Protein AF-A0AAD7TQA4-F1 (afdb_monomer_lite)

Radius of gyration: 20.7 Å; chains: 1; bounding box: 61×73×47 Å

Structure (mmCIF, N/CA/C/O backbone):
data_AF-A0AAD7TQA4-F1
#
_entry.id   AF-A0AAD7TQA4-F1
#
loop_
_atom_site.group_PDB
_atom_site.id
_atom_site.type_symbol
_atom_site.label_atom_id
_atom_site.label_alt_id
_atom_site.label_comp_id
_atom_site.label_asym_id
_atom_site.label_entity_id
_atom_site.label_seq_id
_atom_site.pdbx_PDB_ins_code
_atom_site.Cartn_x
_atom_site.Cartn_y
_atom_site.Cartn_z
_atom_site.occupancy
_atom_site.B_iso_or_equiv
_atom_site.auth_seq_id
_atom_site.auth_comp_id
_atom_site.auth_asym_id
_atom_site.auth_atom_id
_atom_site.pdbx_PDB_model_num
ATOM 1 N N . MET A 1 1 ? -32.704 50.142 -6.475 1.00 45.41 1 MET A N 1
ATOM 2 C CA . MET A 1 1 ? -32.660 48.763 -7.008 1.00 45.41 1 MET A CA 1
ATOM 3 C C . MET A 1 1 ? -31.787 47.940 -6.076 1.00 45.41 1 MET A C 1
ATOM 5 O O . MET A 1 1 ? -30.653 48.358 -5.870 1.00 45.41 1 MET A O 1
ATOM 9 N N . PRO A 1 2 ? -32.292 46.874 -5.435 1.00 37.00 2 PRO A N 1
ATOM 10 C CA . PRO A 1 2 ? -31.446 46.018 -4.611 1.00 37.00 2 PRO A CA 1
ATOM 11 C C . PRO A 1 2 ? -30.587 45.103 -5.508 1.00 37.00 2 PRO A C 1
ATOM 13 O O . PRO A 1 2 ? -31.056 44.712 -6.579 1.00 37.00 2 PRO A O 1
ATOM 16 N N . PRO A 1 3 ? -29.345 44.774 -5.112 1.00 41.72 3 PRO A N 1
ATOM 17 C CA . PRO A 1 3 ? -28.498 43.861 -5.867 1.00 41.72 3 PRO A CA 1
ATOM 18 C C . PRO A 1 3 ? -29.012 42.421 -5.753 1.00 41.72 3 PRO A C 1
ATOM 20 O O . PRO A 1 3 ? -29.330 41.934 -4.668 1.00 41.72 3 PRO A O 1
ATOM 23 N N . THR A 1 4 ? -29.081 41.744 -6.896 1.00 41.31 4 THR A N 1
ATOM 24 C CA . THR A 1 4 ? -29.410 40.323 -7.023 1.00 41.31 4 THR A CA 1
ATOM 25 C C . THR A 1 4 ? -28.325 39.482 -6.338 1.00 41.31 4 THR A C 1
ATOM 27 O O . THR A 1 4 ? -27.144 39.675 -6.640 1.00 41.31 4 THR A O 1
ATOM 30 N N . PRO A 1 5 ? -28.661 38.543 -5.436 1.00 41.59 5 PRO A N 1
ATOM 31 C CA . PRO A 1 5 ? -27.661 37.670 -4.839 1.00 41.59 5 PRO A CA 1
ATOM 32 C C . PRO A 1 5 ? -27.133 36.699 -5.901 1.00 41.59 5 PRO A C 1
ATOM 34 O O . PRO A 1 5 ? -27.867 35.857 -6.417 1.00 41.59 5 PRO A O 1
ATOM 37 N N . HIS A 1 6 ? -25.846 36.819 -6.229 1.00 40.72 6 HIS A N 1
ATOM 38 C CA . HIS A 1 6 ? -25.139 35.803 -6.996 1.00 40.72 6 HIS A CA 1
ATOM 39 C C . HIS A 1 6 ? -25.091 34.506 -6.179 1.00 40.72 6 HIS A C 1
ATOM 41 O O . HIS A 1 6 ? -24.634 34.478 -5.038 1.00 40.72 6 HIS A O 1
ATOM 47 N N . LEU A 1 7 ? -25.610 33.439 -6.783 1.00 38.09 7 LEU A N 1
ATOM 48 C CA . LEU A 1 7 ? -25.647 32.076 -6.268 1.00 38.09 7 LEU A CA 1
ATOM 49 C C . LEU A 1 7 ? -24.235 31.544 -5.978 1.00 38.09 7 LEU A C 1
ATOM 51 O O . LEU A 1 7 ? -23.593 30.938 -6.832 1.00 38.09 7 LEU A O 1
ATOM 55 N N . THR A 1 8 ? -23.781 31.684 -4.735 1.00 41.75 8 THR A N 1
ATOM 56 C CA . THR A 1 8 ? -22.598 31.000 -4.184 1.00 41.75 8 THR A CA 1
ATOM 57 C C . THR A 1 8 ? -22.941 29.556 -3.781 1.00 41.75 8 THR A C 1
ATOM 59 O O . THR A 1 8 ? -22.691 29.137 -2.654 1.00 41.75 8 THR A O 1
ATOM 62 N N . ILE A 1 9 ? -23.591 28.791 -4.666 1.00 42.75 9 ILE A N 1
ATOM 63 C CA . ILE A 1 9 ? -24.054 27.415 -4.373 1.00 42.75 9 ILE A CA 1
ATOM 64 C C . ILE A 1 9 ? -23.253 26.354 -5.154 1.00 42.75 9 ILE A C 1
ATOM 66 O O . ILE A 1 9 ? -23.202 25.193 -4.757 1.00 42.75 9 ILE A O 1
ATOM 70 N N . THR A 1 10 ? -22.516 26.733 -6.199 1.00 46.84 10 THR A N 1
ATOM 71 C CA . THR A 1 10 ? -21.843 25.772 -7.092 1.00 46.84 10 THR A CA 1
ATOM 72 C C . THR A 1 10 ? -20.474 25.275 -6.618 1.00 46.84 10 THR A C 1
ATOM 74 O O . THR A 1 10 ? -20.064 24.196 -7.038 1.00 46.84 10 THR A O 1
ATOM 77 N N . SER A 1 11 ? -19.766 25.966 -5.713 1.00 53.38 11 SER A N 1
ATOM 78 C CA . SER A 1 11 ? -18.406 25.529 -5.330 1.00 53.38 11 SER A CA 1
ATOM 79 C C . SER A 1 11 ? -18.409 24.332 -4.369 1.00 53.38 11 SER A C 1
ATOM 81 O O . SER A 1 11 ? -17.675 23.377 -4.595 1.00 53.38 11 SER A O 1
ATOM 83 N N . LYS A 1 12 ? -19.272 24.325 -3.341 1.00 46.12 12 LYS A N 1
ATOM 84 C CA . LYS A 1 12 ? -19.312 23.240 -2.339 1.00 46.12 12 LYS A CA 1
ATOM 85 C C . LYS A 1 12 ? -19.893 21.941 -2.887 1.00 46.12 12 LYS A C 1
ATOM 87 O O . LYS A 1 12 ? -19.463 20.869 -2.479 1.00 46.12 12 LYS A O 1
ATOM 92 N N . MET A 1 13 ? -20.861 22.024 -3.800 1.00 36.78 13 MET A N 1
ATOM 93 C CA . MET A 1 13 ? -21.461 20.836 -4.410 1.00 36.78 13 MET A CA 1
ATOM 94 C C . MET A 1 13 ? -20.521 20.204 -5.445 1.00 36.78 13 MET A C 1
ATOM 96 O O . MET A 1 13 ? -20.426 18.985 -5.499 1.00 36.78 13 MET A O 1
ATOM 100 N N . SER A 1 14 ? -19.757 21.023 -6.179 1.00 47.41 14 SER A N 1
ATOM 101 C CA . SER A 1 14 ? -18.702 20.549 -7.084 1.00 47.41 14 SER A CA 1
ATOM 102 C C . SER A 1 14 ? -17.516 19.945 -6.318 1.00 47.41 14 SER A C 1
ATOM 104 O O . SER A 1 14 ? -17.034 18.880 -6.686 1.00 47.41 14 SER A O 1
ATOM 106 N N . GLN A 1 15 ? -17.114 20.535 -5.182 1.00 43.00 15 GLN A N 1
ATOM 107 C CA . GLN A 1 15 ? -16.120 19.936 -4.276 1.00 43.00 15 GLN A CA 1
ATOM 108 C C . GLN A 1 15 ? -16.599 18.611 -3.681 1.00 43.00 15 GLN A C 1
ATOM 110 O O . GLN A 1 15 ? -15.845 17.649 -3.686 1.00 43.00 15 GLN A O 1
ATOM 115 N N . ARG A 1 16 ? -17.864 18.524 -3.249 1.00 40.47 16 ARG A N 1
ATOM 116 C CA . ARG A 1 16 ? -18.456 17.267 -2.769 1.00 40.47 16 ARG A CA 1
ATOM 117 C C . ARG A 1 16 ? -18.598 16.221 -3.872 1.00 40.47 16 ARG A C 1
ATOM 119 O O . ARG A 1 16 ? -18.390 15.052 -3.604 1.00 40.47 16 ARG A O 1
ATOM 126 N N . MET A 1 17 ? -18.924 16.609 -5.105 1.00 36.97 17 MET A N 1
ATOM 127 C CA . MET A 1 17 ? -18.938 15.683 -6.244 1.00 36.97 17 MET A CA 1
ATOM 128 C C . MET A 1 17 ? -17.532 15.215 -6.632 1.00 36.97 17 MET A C 1
ATOM 130 O O . MET A 1 17 ? -17.377 14.054 -6.989 1.00 36.97 17 MET A O 1
ATOM 134 N N . LEU A 1 18 ? -16.510 16.069 -6.520 1.00 40.50 18 LEU A N 1
ATOM 135 C CA . LEU A 1 18 ? -15.104 15.677 -6.669 1.00 40.50 18 LEU A CA 1
ATOM 136 C C . LEU A 1 18 ? -14.638 14.771 -5.518 1.00 40.50 18 LEU A C 1
ATOM 138 O O . LEU A 1 18 ? -13.905 13.820 -5.754 1.00 40.50 18 LEU A O 1
ATOM 142 N N . GLU A 1 19 ? -15.112 15.002 -4.292 1.00 42.72 19 GLU A N 1
ATOM 143 C CA . GLU A 1 19 ? -14.909 14.088 -3.161 1.00 42.72 19 GLU A CA 1
ATOM 144 C C . GLU A 1 19 ? -15.643 12.753 -3.360 1.00 42.72 19 GLU A C 1
ATOM 146 O O . GLU A 1 19 ? -15.097 11.724 -2.995 1.00 42.72 19 GLU A O 1
ATOM 151 N N . ILE A 1 20 ? -16.828 12.736 -3.982 1.00 42.25 20 ILE A N 1
ATOM 152 C CA . ILE A 1 20 ? -17.600 11.515 -4.287 1.00 42.25 20 ILE A CA 1
ATOM 153 C C . ILE A 1 20 ? -17.000 10.744 -5.476 1.00 42.25 20 ILE A C 1
ATOM 155 O O . ILE A 1 20 ? -16.996 9.516 -5.466 1.00 42.25 20 ILE A O 1
ATOM 159 N N . LEU A 1 21 ? -16.411 11.432 -6.460 1.00 38.66 21 LEU A N 1
ATOM 160 C CA . LEU A 1 21 ? -15.610 10.811 -7.527 1.00 38.66 21 LEU A CA 1
ATOM 161 C C . LEU A 1 21 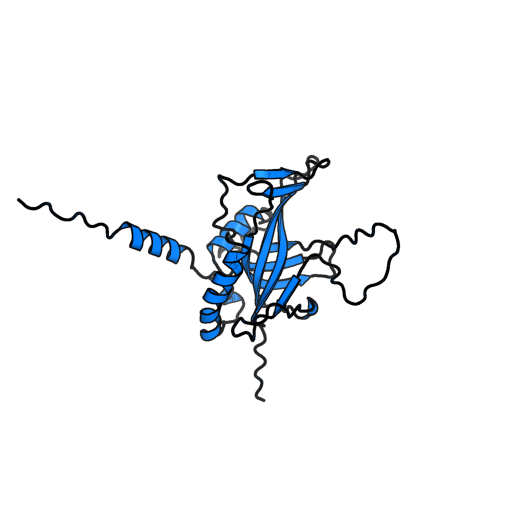? -14.317 10.160 -6.997 1.00 38.66 21 LEU A C 1
ATOM 163 O O . LEU A 1 21 ? -13.748 9.302 -7.670 1.00 38.66 21 LEU A O 1
ATOM 167 N N . HIS A 1 22 ? -13.880 10.501 -5.778 1.00 46.81 22 HIS A N 1
ATOM 168 C CA . HIS A 1 22 ? -12.797 9.800 -5.080 1.00 46.81 22 HIS A CA 1
ATOM 169 C C . HIS A 1 22 ? -13.239 8.515 -4.351 1.00 46.81 22 HIS A C 1
ATOM 171 O O . HIS A 1 22 ? -12.386 7.834 -3.791 1.00 46.81 22 HIS A O 1
ATOM 177 N N . VAL A 1 23 ? -14.526 8.147 -4.378 1.00 59.38 23 VAL A N 1
ATOM 178 C CA . VAL A 1 23 ? -15.078 6.981 -3.655 1.00 59.38 23 VAL A CA 1
ATOM 179 C C . VAL A 1 23 ? -15.749 6.001 -4.623 1.00 59.38 23 VAL A C 1
ATOM 181 O O . VAL A 1 23 ? -16.820 5.461 -4.359 1.00 59.38 23 VAL A O 1
ATOM 184 N N . LEU A 1 24 ? -15.146 5.771 -5.790 1.00 69.00 24 LEU A N 1
ATOM 185 C CA . LEU A 1 24 ? -15.523 4.613 -6.596 1.00 69.00 24 LEU A CA 1
ATOM 186 C C . LEU A 1 24 ? -14.798 3.394 -6.032 1.00 69.00 24 LEU A C 1
ATOM 188 O O . LEU A 1 24 ? -13.567 3.324 -6.059 1.00 69.00 24 LEU A O 1
ATOM 192 N N . LEU A 1 25 ? -15.574 2.460 -5.478 1.00 74.44 25 LEU A N 1
ATOM 193 C CA . LEU A 1 25 ? 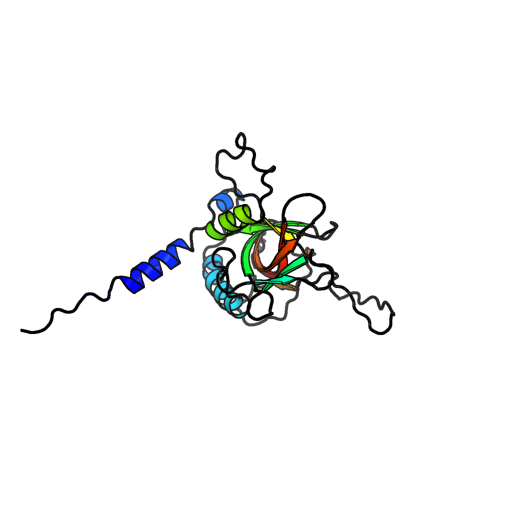-15.053 1.155 -5.093 1.00 74.44 25 LEU A CA 1
ATOM 194 C C . LEU A 1 25 ? -14.505 0.462 -6.339 1.00 74.44 25 LEU A C 1
ATOM 196 O O . LEU A 1 25 ? -15.142 0.469 -7.395 1.00 74.44 25 LEU A O 1
ATOM 200 N N . ASN A 1 26 ? -13.334 -0.144 -6.199 1.00 72.38 26 ASN A N 1
ATOM 201 C CA . ASN A 1 26 ? -12.715 -0.936 -7.240 1.00 72.38 26 ASN A CA 1
ATOM 202 C C . ASN A 1 26 ? -13.637 -2.115 -7.578 1.00 72.38 26 ASN A C 1
ATOM 204 O O . ASN A 1 26 ? -13.864 -3.015 -6.764 1.00 72.38 26 ASN A O 1
ATOM 208 N N . SER A 1 27 ? -14.177 -2.096 -8.795 1.00 67.44 27 SER A N 1
ATOM 209 C CA . SER A 1 27 ? -15.158 -3.080 -9.257 1.00 67.44 27 SER A CA 1
ATOM 210 C C . SER A 1 27 ? -14.611 -4.512 -9.278 1.00 67.44 27 SER A C 1
ATOM 212 O O . SER A 1 27 ? -15.384 -5.461 -9.143 1.00 67.44 27 SER A O 1
ATOM 214 N N . GLN A 1 28 ? -13.291 -4.694 -9.355 1.00 69.06 28 GLN A N 1
ATOM 215 C CA . GLN A 1 28 ? -12.650 -6.012 -9.372 1.00 69.06 28 GLN A CA 1
ATOM 216 C C . GLN A 1 28 ? -12.672 -6.706 -8.014 1.00 69.06 28 GLN A C 1
ATOM 218 O O . GLN A 1 28 ? -12.579 -7.927 -7.954 1.00 69.06 28 GLN A O 1
ATOM 223 N N . LEU A 1 29 ? -12.911 -5.973 -6.926 1.00 70.19 29 LEU A N 1
ATOM 224 C CA . LEU A 1 29 ? -13.128 -6.580 -5.612 1.00 70.19 29 LEU A CA 1
ATOM 225 C C . LEU A 1 29 ? -14.450 -7.349 -5.526 1.00 70.19 29 LEU A C 1
ATOM 227 O O . LEU A 1 29 ? -14.638 -8.161 -4.632 1.00 70.19 29 LEU A O 1
ATOM 231 N N . THR A 1 30 ? -15.359 -7.182 -6.489 1.00 62.00 30 THR A N 1
ATOM 232 C CA . THR A 1 30 ? -16.503 -8.099 -6.620 1.00 62.00 30 THR A CA 1
ATOM 233 C C . THR A 1 30 ? -16.076 -9.488 -7.112 1.00 62.00 30 THR A C 1
ATOM 235 O O . THR A 1 30 ? -16.756 -10.472 -6.823 1.00 62.00 30 THR A O 1
ATOM 238 N N . ARG A 1 31 ? -14.926 -9.596 -7.801 1.00 58.19 31 ARG A N 1
ATOM 239 C CA . ARG A 1 31 ? -14.357 -10.861 -8.299 1.00 58.19 31 ARG A CA 1
ATOM 240 C C . ARG A 1 31 ? -13.621 -11.642 -7.212 1.00 58.19 31 ARG A C 1
ATOM 242 O O . ARG A 1 31 ? -13.499 -12.856 -7.333 1.00 58.19 31 ARG A O 1
ATOM 249 N N . THR A 1 32 ? -13.182 -10.985 -6.135 1.00 57.78 32 THR A N 1
ATOM 250 C CA . THR A 1 32 ? -12.565 -11.665 -4.981 1.00 57.78 32 THR A CA 1
ATOM 251 C C . THR A 1 32 ? -13.589 -12.419 -4.124 1.00 57.78 32 THR A C 1
ATOM 253 O O . THR A 1 32 ? -13.199 -13.173 -3.237 1.00 57.78 32 THR A O 1
ATOM 256 N N . GLY A 1 33 ? -14.890 -1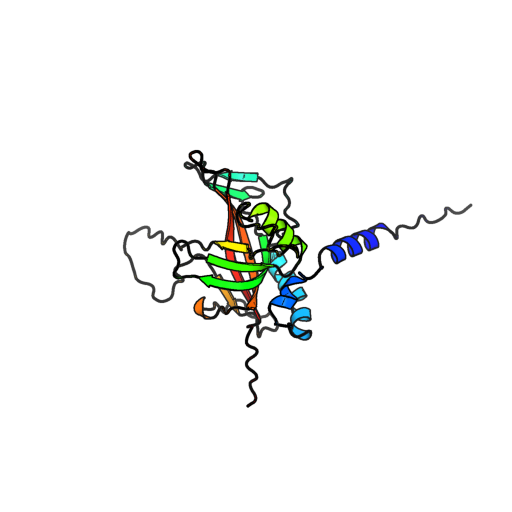2.289 -4.427 1.00 47.69 33 GLY A N 1
ATOM 257 C CA . GLY A 1 33 ? -15.954 -13.146 -3.896 1.00 47.69 33 GLY A CA 1
ATOM 258 C C . GLY A 1 33 ? -16.398 -12.829 -2.468 1.00 47.69 33 GLY A C 1
ATOM 259 O O . GLY A 1 33 ? -17.240 -13.543 -1.927 1.00 47.69 33 GLY A O 1
ATOM 260 N N . GLU A 1 34 ? -15.881 -11.759 -1.864 1.00 53.28 34 GLU A N 1
ATOM 261 C CA . GLU A 1 34 ? -16.170 -11.398 -0.478 1.00 53.28 34 GLU A CA 1
ATOM 262 C C . GLU A 1 34 ? -16.880 -10.042 -0.402 1.00 53.28 34 GLU A C 1
ATOM 264 O O . GLU A 1 34 ? -16.297 -8.983 -0.628 1.00 53.28 34 GLU A O 1
ATOM 269 N N . PHE A 1 35 ? -18.176 -10.068 -0.077 1.00 57.34 35 PHE A N 1
ATOM 270 C CA . PHE A 1 35 ? -18.921 -8.860 0.268 1.00 57.34 35 PHE A CA 1
ATOM 271 C C . PHE A 1 35 ? -18.663 -8.514 1.735 1.00 57.34 35 PHE A C 1
ATOM 273 O O . PHE A 1 35 ? -19.029 -9.273 2.634 1.00 57.34 35 PHE A O 1
ATOM 280 N N . TYR A 1 36 ? -18.062 -7.351 1.986 1.00 61.22 36 TYR A N 1
ATOM 281 C CA . TYR A 1 36 ? -17.886 -6.856 3.348 1.00 61.22 36 TYR A CA 1
ATOM 282 C C . TYR A 1 36 ? -19.244 -6.482 3.969 1.00 61.22 36 TYR A C 1
ATOM 284 O O . TYR A 1 36 ? -20.043 -5.800 3.317 1.00 61.22 36 TYR A O 1
ATOM 292 N N . PRO A 1 37 ? -19.516 -6.878 5.227 1.00 61.47 37 PRO A N 1
ATOM 293 C CA . PRO A 1 37 ? -20.722 -6.466 5.937 1.00 61.47 37 PRO A CA 1
ATOM 294 C C . PRO A 1 37 ? -20.882 -4.934 5.963 1.00 61.47 37 PRO A C 1
ATOM 296 O O . PRO A 1 37 ? -19.920 -4.192 6.187 1.00 61.47 37 PRO A O 1
ATOM 299 N N . ALA A 1 38 ? -22.101 -4.444 5.713 1.00 60.97 38 ALA A N 1
ATOM 300 C CA . ALA A 1 38 ? -22.383 -3.014 5.544 1.00 60.97 38 ALA A CA 1
ATOM 301 C C . ALA A 1 38 ? -22.088 -2.177 6.805 1.00 60.97 38 ALA A C 1
ATOM 303 O O . ALA A 1 38 ? -21.621 -1.042 6.717 1.00 60.97 38 ALA A O 1
ATOM 304 N N . ASP A 1 39 ? -22.313 -2.752 7.983 1.00 57.03 39 ASP A N 1
ATOM 305 C CA . ASP A 1 39 ? -21.958 -2.191 9.288 1.00 57.03 39 ASP A CA 1
ATOM 306 C C . ASP A 1 39 ? -20.445 -1.943 9.420 1.00 57.03 39 ASP A C 1
ATOM 308 O O . ASP A 1 39 ? -20.012 -0.949 10.009 1.00 57.03 39 ASP A O 1
ATOM 312 N N . LYS A 1 40 ? -19.618 -2.777 8.790 1.00 56.62 40 LYS A N 1
ATOM 313 C CA . LYS A 1 40 ? -18.158 -2.635 8.828 1.00 56.62 40 LYS A CA 1
ATOM 314 C C . LYS A 1 40 ? -17.633 -1.668 7.778 1.00 56.62 40 LYS A C 1
ATOM 316 O O . LYS A 1 40 ? -16.762 -0.859 8.099 1.00 56.62 40 LYS A O 1
ATOM 321 N N . LEU A 1 41 ? -18.239 -1.642 6.589 1.00 65.56 41 LEU A N 1
ATOM 322 C CA . LEU A 1 41 ? -18.031 -0.548 5.633 1.00 65.56 41 LEU A CA 1
ATOM 323 C C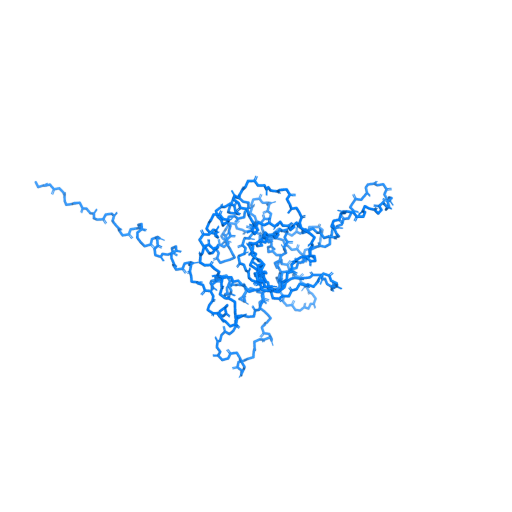 . LEU A 1 41 ? -18.377 0.808 6.268 1.00 65.56 41 LEU A C 1
ATOM 325 O O . LEU A 1 41 ? -17.652 1.775 6.070 1.00 65.56 41 LEU A O 1
ATOM 329 N N . SER A 1 42 ? -19.408 0.869 7.117 1.00 63.78 42 SER A N 1
ATOM 330 C CA . SER A 1 42 ? -19.760 2.104 7.832 1.00 63.78 42 SER A CA 1
ATOM 331 C C . SER A 1 42 ? -18.740 2.526 8.904 1.00 63.78 42 SER A C 1
ATOM 333 O O . SER A 1 42 ? -18.612 3.709 9.210 1.00 63.78 42 SER A O 1
ATOM 335 N N . SER A 1 43 ? -17.959 1.580 9.441 1.00 64.38 43 SER A N 1
ATOM 336 C CA . SER A 1 43 ? -16.876 1.850 10.404 1.00 64.38 43 SER A CA 1
ATOM 337 C C . SER A 1 43 ? -15.558 2.245 9.722 1.00 64.38 43 SER A C 1
ATOM 339 O O . SER A 1 43 ? -14.659 2.799 10.362 1.00 64.38 43 SER A O 1
ATOM 341 N N . MET A 1 44 ? -15.445 1.995 8.414 1.00 70.81 44 MET A N 1
ATOM 342 C CA . MET A 1 44 ? -14.269 2.316 7.609 1.00 70.81 44 MET A CA 1
ATOM 343 C C . MET A 1 44 ? -13.986 3.815 7.581 1.00 70.81 44 MET A C 1
ATOM 345 O O . MET A 1 44 ? -12.829 4.204 7.699 1.00 70.81 44 MET A O 1
ATOM 349 N N . ASP A 1 45 ? -15.013 4.661 7.497 1.00 70.38 45 ASP A N 1
ATOM 350 C CA . ASP A 1 45 ? -14.845 6.119 7.484 1.00 70.38 45 ASP A CA 1
ATOM 351 C C . ASP A 1 45 ? -14.192 6.640 8.769 1.00 70.38 45 ASP A C 1
ATOM 353 O O . ASP A 1 45 ? -13.370 7.559 8.729 1.00 70.38 45 ASP A O 1
ATOM 357 N N . ILE A 1 46 ? -14.500 6.014 9.909 1.00 70.69 46 ILE A N 1
ATOM 358 C CA . ILE A 1 46 ? -13.915 6.355 11.210 1.00 70.69 46 ILE A CA 1
ATOM 359 C C . ILE A 1 46 ? -12.443 5.932 11.250 1.00 70.69 46 ILE A C 1
ATOM 361 O O . ILE A 1 46 ? -11.580 6.729 11.625 1.00 70.69 46 ILE A O 1
ATOM 365 N N . LEU A 1 47 ? -12.130 4.707 10.811 1.00 70.75 47 LEU A N 1
ATOM 366 C CA . LEU A 1 47 ? -10.744 4.228 10.709 1.00 70.75 47 LEU A CA 1
ATOM 367 C C . LEU A 1 47 ? -9.925 5.076 9.740 1.00 70.75 47 LEU A C 1
ATOM 369 O O . LEU A 1 47 ? -8.781 5.426 10.014 1.00 70.75 47 LEU A O 1
ATOM 373 N N . HIS A 1 48 ? -10.533 5.439 8.620 1.00 74.00 48 HIS A N 1
ATOM 374 C CA . HIS A 1 48 ? -9.963 6.306 7.614 1.00 74.00 48 HIS A CA 1
ATOM 375 C C . HIS A 1 48 ? -9.673 7.690 8.196 1.00 74.00 48 HIS A C 1
ATOM 377 O O . HIS A 1 48 ? -8.563 8.189 8.023 1.00 74.00 48 HIS A O 1
ATOM 383 N N . ALA A 1 49 ? -10.617 8.293 8.922 1.00 74.69 49 ALA A N 1
ATOM 384 C CA . ALA A 1 49 ? -10.413 9.569 9.603 1.00 74.69 49 ALA A CA 1
ATOM 385 C C . ALA A 1 49 ? -9.271 9.498 10.629 1.00 74.69 49 ALA A C 1
ATOM 387 O O . ALA A 1 49 ? -8.447 10.410 10.674 1.00 74.69 49 ALA A O 1
ATOM 388 N N . ALA A 1 50 ? -9.170 8.402 11.386 1.00 72.06 50 ALA A N 1
ATOM 389 C CA . ALA A 1 50 ? -8.078 8.185 12.330 1.00 72.06 50 ALA A CA 1
ATOM 390 C C . ALA A 1 50 ? -6.721 8.034 11.620 1.00 72.06 50 ALA A C 1
ATOM 392 O O . ALA A 1 50 ? -5.773 8.732 11.962 1.00 72.06 50 ALA A O 1
ATOM 393 N N . ALA A 1 51 ? -6.639 7.193 10.585 1.00 76.44 51 ALA A N 1
ATOM 394 C CA . ALA A 1 51 ? -5.416 6.980 9.810 1.00 76.44 51 ALA A CA 1
ATOM 395 C C . ALA A 1 51 ? -4.962 8.245 9.060 1.00 76.44 51 ALA A C 1
ATOM 397 O O . ALA A 1 51 ? -3.774 8.432 8.829 1.00 76.44 51 ALA A O 1
ATOM 398 N N . ARG A 1 52 ? -5.893 9.145 8.714 1.00 82.25 52 ARG A N 1
ATOM 399 C CA . ARG A 1 52 ? -5.611 10.441 8.070 1.00 82.25 52 ARG A CA 1
ATOM 400 C C . ARG A 1 52 ? -4.740 11.364 8.918 1.00 82.25 52 ARG A C 1
ATOM 402 O O . ARG A 1 52 ? -4.106 12.254 8.363 1.00 82.25 52 ARG A O 1
ATOM 409 N N . VAL A 1 53 ? -4.741 11.174 10.237 1.00 79.25 53 VAL A N 1
ATOM 410 C CA . VAL A 1 53 ? -3.904 11.951 11.160 1.00 79.25 53 VAL A CA 1
ATOM 411 C C . VAL A 1 53 ? -2.426 11.634 10.933 1.00 79.25 53 VAL A C 1
ATOM 413 O O . VAL A 1 53 ? -1.609 12.550 10.907 1.00 79.25 53 VAL A O 1
ATOM 416 N N . ASP A 1 54 ? -2.105 10.360 10.710 1.00 79.75 54 ASP A N 1
ATOM 417 C CA . ASP A 1 54 ? -0.727 9.884 10.564 1.00 79.75 54 ASP A CA 1
ATOM 418 C C . ASP A 1 54 ? -0.293 9.808 9.088 1.00 79.75 54 ASP A C 1
ATOM 420 O O . ASP A 1 54 ? 0.860 10.073 8.753 1.00 79.75 54 ASP A O 1
ATOM 424 N N . ALA A 1 55 ? -1.233 9.500 8.190 1.00 87.31 55 ALA A N 1
ATOM 425 C CA . ALA A 1 55 ? -1.035 9.360 6.752 1.00 87.31 55 ALA A CA 1
ATOM 426 C C . ALA A 1 55 ? -2.154 10.092 5.979 1.00 87.31 55 ALA A C 1
ATOM 428 O O . ALA A 1 55 ? -3.163 9.487 5.595 1.00 87.31 55 ALA A O 1
ATOM 429 N N . PRO A 1 56 ? -2.023 11.417 5.766 1.00 86.06 56 PRO A N 1
ATOM 430 C CA . PRO A 1 56 ? -3.099 12.237 5.210 1.00 86.06 56 PRO A CA 1
ATOM 431 C C . PRO A 1 56 ? -3.332 12.020 3.709 1.00 86.06 56 PRO A C 1
ATOM 433 O O . PRO A 1 56 ? -4.421 12.323 3.218 1.00 86.06 56 PRO A O 1
ATOM 436 N N . TYR A 1 57 ? -2.347 11.489 2.982 1.00 90.31 57 TYR A N 1
ATOM 437 C CA . TYR A 1 57 ? -2.399 11.351 1.527 1.00 90.31 57 TYR A CA 1
ATOM 438 C C . TYR A 1 57 ? -2.803 9.937 1.110 1.00 90.31 57 TYR A C 1
ATOM 440 O O . TYR A 1 57 ? -2.261 8.965 1.629 1.00 90.31 57 TYR A O 1
ATOM 448 N N . ALA A 1 58 ? -3.734 9.818 0.160 1.00 89.69 58 ALA A N 1
ATOM 449 C CA . ALA A 1 58 ? -3.917 8.589 -0.612 1.00 89.69 58 ALA A CA 1
ATOM 450 C C . ALA A 1 58 ? -2.882 8.524 -1.746 1.00 89.69 58 ALA A C 1
ATOM 452 O O . ALA A 1 58 ? -2.243 9.534 -2.065 1.00 89.69 58 ALA A O 1
ATOM 453 N N . LEU A 1 59 ? -2.728 7.358 -2.376 1.00 87.94 59 LEU A N 1
ATOM 454 C CA . LEU A 1 59 ? -1.795 7.194 -3.492 1.00 87.94 59 LEU A CA 1
ATOM 455 C C . LEU A 1 59 ? -2.212 8.062 -4.689 1.00 87.94 59 LEU A C 1
ATOM 457 O O . LEU A 1 59 ? -1.368 8.701 -5.314 1.00 87.94 59 LEU A O 1
ATOM 461 N N . SER A 1 60 ? -3.516 8.166 -4.952 1.00 86.19 60 SER A N 1
ATOM 462 C CA . SER A 1 60 ? -4.064 9.006 -6.021 1.00 86.19 60 SER A CA 1
ATOM 463 C C . SER A 1 60 ? -4.031 10.513 -5.728 1.00 86.19 60 SER A C 1
ATOM 465 O O . SER A 1 60 ? -4.317 11.315 -6.614 1.00 86.19 60 SER A O 1
ATOM 467 N N . THR A 1 61 ? -3.717 10.930 -4.495 1.00 88.69 61 THR A N 1
ATOM 468 C CA . THR A 1 61 ? -3.769 12.341 -4.063 1.00 88.69 61 THR A CA 1
ATOM 469 C C . THR A 1 61 ? -2.431 12.839 -3.520 1.00 88.69 61 THR A C 1
ATOM 471 O O . THR A 1 61 ? -2.401 13.683 -2.620 1.00 88.69 61 THR A O 1
ATOM 474 N N . LEU A 1 62 ? -1.317 12.291 -4.006 1.00 86.12 62 LEU A N 1
ATOM 475 C CA . LEU A 1 62 ? 0.010 12.725 -3.579 1.00 86.12 62 LEU A CA 1
ATOM 476 C C . LEU A 1 62 ? 0.264 14.196 -3.958 1.00 86.12 62 LEU A C 1
ATOM 478 O O . LEU A 1 62 ? -0.036 14.602 -5.084 1.00 86.12 62 LEU A O 1
ATOM 482 N N . PRO A 1 63 ? 0.871 15.003 -3.068 1.00 85.44 63 PRO A N 1
ATOM 483 C CA . PRO A 1 63 ? 1.159 16.412 -3.324 1.00 85.44 63 PRO A CA 1
ATOM 484 C C . PRO A 1 63 ? 2.428 16.563 -4.182 1.00 85.44 63 PRO A C 1
ATOM 486 O O . PRO A 1 63 ? 3.445 17.097 -3.743 1.00 85.44 63 PRO A O 1
ATOM 489 N N . LEU A 1 64 ? 2.388 16.076 -5.426 1.00 83.06 64 LEU A N 1
ATOM 490 C CA . LEU A 1 64 ? 3.568 15.964 -6.297 1.00 83.06 64 LEU A CA 1
ATOM 491 C C . LEU A 1 64 ? 4.261 17.304 -6.601 1.00 83.06 64 LEU A C 1
ATOM 493 O O . LEU A 1 64 ? 5.438 17.312 -6.942 1.00 83.06 64 LEU A O 1
ATOM 497 N N . GLN A 1 65 ? 3.558 18.433 -6.471 1.00 86.44 65 GLN A N 1
ATOM 498 C CA . GLN A 1 65 ? 4.130 19.769 -6.689 1.00 86.44 65 GLN A CA 1
ATOM 499 C C . GLN A 1 65 ? 5.089 20.203 -5.568 1.00 86.44 65 GLN A C 1
ATOM 501 O O . GLN A 1 65 ? 6.010 20.981 -5.810 1.00 86.44 65 GLN A O 1
ATOM 506 N N . GLU A 1 66 ? 4.873 19.708 -4.349 1.00 88.56 66 GLU A N 1
ATOM 507 C CA . GLU A 1 66 ? 5.665 20.047 -3.160 1.00 88.56 66 GLU A CA 1
ATOM 508 C C . GLU A 1 66 ? 6.646 18.927 -2.783 1.00 88.56 66 GLU A C 1
ATOM 510 O O . GLU A 1 66 ? 7.647 19.167 -2.101 1.00 88.56 66 GLU A O 1
ATOM 515 N N . ALA A 1 67 ? 6.371 17.707 -3.249 1.00 90.25 67 ALA A N 1
ATOM 516 C CA . ALA A 1 67 ? 7.180 16.528 -2.998 1.00 90.25 67 ALA A CA 1
ATOM 517 C C . ALA A 1 67 ? 8.521 16.563 -3.749 1.00 90.25 67 ALA A C 1
ATOM 519 O O . ALA A 1 67 ? 8.637 17.071 -4.866 1.00 90.25 67 ALA A O 1
ATOM 520 N N . ARG A 1 68 ? 9.556 15.986 -3.135 1.00 92.81 68 ARG A N 1
ATOM 521 C CA . ARG A 1 68 ? 10.900 15.848 -3.707 1.00 92.81 68 ARG A CA 1
ATOM 522 C C . ARG A 1 68 ? 11.459 14.463 -3.413 1.00 92.81 68 ARG A C 1
ATOM 524 O O . ARG A 1 68 ? 11.098 13.840 -2.420 1.00 92.81 68 ARG A O 1
ATOM 531 N N . TRP A 1 69 ? 12.350 13.992 -4.276 1.00 91.62 69 TRP A N 1
ATOM 532 C CA . TRP A 1 69 ? 13.091 12.754 -4.050 1.00 91.62 69 TRP A CA 1
ATOM 533 C C . TRP A 1 69 ? 14.300 13.026 -3.158 1.00 91.62 69 TRP A C 1
ATOM 535 O O . TRP A 1 69 ? 15.252 13.679 -3.588 1.00 91.62 69 TRP A O 1
ATOM 545 N N . ASP A 1 70 ? 14.266 12.505 -1.933 1.00 90.50 70 ASP A N 1
ATOM 546 C CA . ASP A 1 70 ? 15.391 12.570 -1.003 1.00 90.50 70 ASP A CA 1
ATOM 547 C C . ASP A 1 70 ? 16.252 11.316 -1.159 1.00 90.50 70 ASP A C 1
ATOM 549 O O . ASP A 1 70 ? 15.885 10.219 -0.725 1.00 90.50 70 ASP A O 1
ATOM 553 N N . PHE A 1 71 ? 17.408 11.480 -1.798 1.00 85.69 71 PHE A N 1
ATOM 554 C CA . PHE A 1 71 ? 18.371 10.404 -2.009 1.00 85.69 71 PHE A CA 1
ATOM 555 C C . PHE A 1 71 ? 19.140 10.090 -0.725 1.00 85.69 71 PHE A C 1
ATOM 557 O O . PHE A 1 71 ? 19.662 10.986 -0.054 1.00 85.69 71 PHE A O 1
ATOM 564 N N . LYS A 1 72 ? 19.281 8.798 -0.412 1.00 72.25 72 LYS A N 1
ATOM 565 C CA . LYS A 1 72 ? 20.151 8.351 0.680 1.00 72.25 72 LYS A CA 1
ATOM 566 C C . LYS A 1 72 ? 21.611 8.458 0.238 1.00 72.25 72 LYS A C 1
ATOM 568 O O . LYS A 1 72 ? 22.117 7.613 -0.497 1.00 72.25 72 LYS A O 1
ATOM 573 N N . TYR A 1 73 ? 22.315 9.492 0.693 1.00 60.53 73 TYR A N 1
ATOM 574 C CA . TYR A 1 73 ? 23.763 9.570 0.494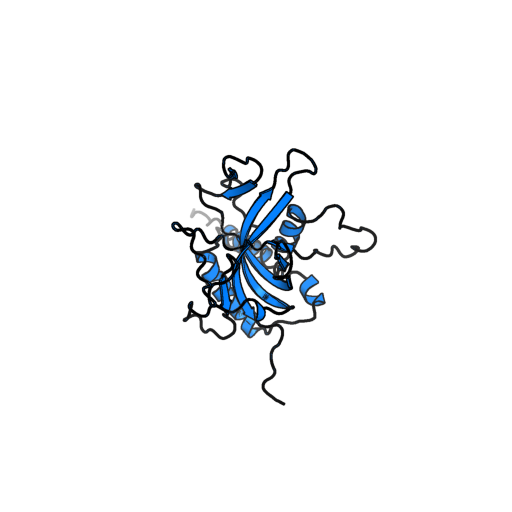 1.00 60.53 73 TYR A CA 1
ATOM 575 C C . TYR A 1 73 ? 24.473 8.398 1.196 1.00 60.53 73 TYR A C 1
ATOM 577 O O . TYR A 1 73 ? 24.098 8.051 2.317 1.00 60.53 73 TYR A O 1
ATOM 585 N N . PRO A 1 74 ? 25.514 7.799 0.581 1.00 60.12 74 PRO A N 1
ATOM 586 C CA . PRO A 1 74 ? 26.171 8.199 -0.671 1.00 60.12 74 PRO A CA 1
ATOM 587 C C . PRO A 1 74 ? 25.636 7.497 -1.934 1.00 60.12 74 PRO A C 1
ATOM 589 O O . PRO A 1 74 ? 26.041 7.836 -3.046 1.00 60.12 74 PRO A O 1
ATOM 592 N N . SER A 1 75 ? 24.755 6.507 -1.797 1.00 63.69 75 SER A N 1
ATOM 593 C CA . SER A 1 75 ? 24.205 5.763 -2.926 1.00 63.69 75 SER A CA 1
ATOM 594 C C . SER A 1 75 ? 23.037 6.537 -3.533 1.00 63.69 75 SER A C 1
ATOM 596 O O . SER A 1 75 ? 21.894 6.338 -3.134 1.00 63.69 75 SER A O 1
ATOM 598 N N . LEU A 1 76 ? 23.297 7.370 -4.548 1.00 72.62 76 LEU A N 1
ATOM 599 C CA . LEU A 1 76 ? 22.276 8.042 -5.387 1.00 72.62 76 LEU A CA 1
ATOM 600 C C . LEU A 1 76 ? 21.377 7.061 -6.185 1.00 72.62 76 LEU A C 1
ATOM 602 O O . LEU A 1 76 ? 20.868 7.395 -7.248 1.00 72.62 76 LEU A O 1
ATOM 606 N N . ARG A 1 77 ? 21.235 5.827 -5.702 1.00 82.50 77 ARG A N 1
ATOM 607 C CA . ARG A 1 77 ? 20.428 4.750 -6.264 1.00 82.50 77 ARG A CA 1
ATOM 608 C C . ARG A 1 77 ? 19.061 4.671 -5.611 1.00 82.50 77 ARG A C 1
ATOM 610 O O . ARG A 1 77 ? 18.106 4.348 -6.291 1.00 82.50 77 ARG A O 1
ATOM 617 N N . ASP A 1 78 ? 18.968 5.002 -4.327 1.00 85.75 78 ASP A N 1
ATOM 618 C CA . ASP A 1 78 ? 17.719 4.893 -3.584 1.00 85.75 78 ASP A CA 1
ATOM 619 C C . ASP A 1 78 ? 17.279 6.272 -3.102 1.00 85.75 78 ASP A C 1
ATOM 621 O O . ASP A 1 78 ? 18.039 6.987 -2.437 1.00 85.75 78 ASP A O 1
ATOM 625 N N . ALA A 1 79 ? 16.036 6.628 -3.409 1.00 90.38 79 ALA A N 1
ATOM 626 C CA . ALA A 1 79 ? 15.399 7.833 -2.902 1.00 90.38 79 ALA A CA 1
ATOM 627 C C . ALA A 1 79 ? 14.032 7.525 -2.306 1.00 90.38 79 ALA A C 1
ATOM 629 O O . ALA A 1 79 ? 13.341 6.610 -2.742 1.00 90.38 79 ALA A O 1
ATOM 630 N N . ILE A 1 80 ? 13.631 8.311 -1.314 1.00 91.75 80 ILE A N 1
ATOM 631 C CA . ILE A 1 80 ? 12.282 8.270 -0.750 1.00 91.75 80 ILE A CA 1
ATOM 632 C C . ILE A 1 80 ? 11.571 9.557 -1.149 1.00 91.75 80 ILE A C 1
ATOM 634 O O . ILE A 1 80 ? 12.172 10.633 -1.130 1.00 91.75 80 ILE A O 1
ATOM 638 N N . LEU A 1 81 ? 10.301 9.446 -1.536 1.00 93.44 81 LEU A N 1
ATOM 639 C CA . LEU A 1 81 ? 9.482 10.620 -1.790 1.00 93.44 81 LEU A CA 1
ATOM 640 C C . LEU A 1 81 ? 9.201 11.325 -0.458 1.00 93.44 81 LEU A C 1
ATOM 642 O O . LEU A 1 81 ? 8.591 10.755 0.452 1.00 93.44 81 LEU A O 1
ATOM 646 N N . SER A 1 82 ? 9.639 12.572 -0.360 1.00 93.38 82 SER A N 1
ATOM 647 C CA . SER A 1 82 ? 9.627 13.360 0.864 1.00 93.38 82 SER A CA 1
ATOM 648 C C . SER A 1 82 ? 9.003 14.734 0.655 1.00 93.38 82 SER A C 1
ATOM 650 O O . SER A 1 82 ? 9.009 15.292 -0.440 1.00 93.38 82 SER A O 1
ATOM 652 N N . MET A 1 83 ? 8.513 15.319 1.743 1.00 92.31 83 MET A N 1
ATOM 653 C CA . MET A 1 83 ? 8.060 16.703 1.814 1.00 92.31 83 MET A CA 1
ATOM 654 C C . MET A 1 83 ? 8.644 17.329 3.080 1.00 92.31 83 MET A C 1
ATOM 656 O O . MET A 1 83 ? 8.545 16.758 4.166 1.00 92.31 83 MET A O 1
ATOM 660 N N . ASN A 1 84 ? 9.291 18.489 2.949 1.00 89.62 84 ASN A N 1
ATOM 661 C CA . ASN A 1 84 ? 9.994 19.156 4.055 1.00 89.62 84 ASN A CA 1
ATOM 662 C C . ASN A 1 84 ? 11.040 18.255 4.755 1.00 89.62 84 ASN A C 1
ATOM 664 O O . ASN A 1 84 ? 11.166 18.275 5.979 1.00 89.62 84 ASN A O 1
ATOM 668 N N . GLY A 1 85 ? 11.768 17.442 3.976 1.00 86.88 85 GLY A N 1
ATOM 669 C CA . GLY A 1 85 ? 12.825 16.547 4.469 1.00 86.88 85 GLY A CA 1
ATOM 670 C C . GLY A 1 85 ? 12.327 15.328 5.254 1.00 86.88 85 GLY A C 1
ATOM 671 O O . GLY A 1 85 ? 13.109 14.691 5.959 1.00 86.88 85 GLY A O 1
ATOM 672 N N . LYS A 1 86 ? 11.026 15.020 5.189 1.00 90.12 86 LYS A N 1
ATOM 673 C CA . LYS A 1 86 ? 10.424 13.840 5.820 1.00 90.12 86 LYS A CA 1
ATOM 674 C C . LYS A 1 86 ? 9.726 12.976 4.769 1.00 90.12 86 LYS A C 1
ATOM 676 O O . LYS A 1 86 ? 9.049 13.553 3.916 1.00 90.12 86 LYS A O 1
ATOM 681 N N . PRO A 1 87 ? 9.818 11.634 4.855 1.00 91.69 87 PRO A N 1
ATOM 682 C CA . PRO A 1 87 ? 9.044 10.737 4.002 1.00 91.69 87 PRO A CA 1
ATOM 683 C C . PRO A 1 87 ? 7.557 11.086 4.022 1.00 91.69 87 PRO A C 1
ATOM 685 O O . PRO A 1 87 ? 7.014 11.370 5.091 1.00 91.69 87 PRO A O 1
ATOM 688 N N . ILE A 1 88 ? 6.906 11.061 2.859 1.00 93.50 88 ILE A N 1
ATOM 689 C CA . ILE A 1 88 ? 5.461 11.280 2.761 1.00 93.50 88 ILE A CA 1
ATOM 690 C C . ILE A 1 88 ? 4.746 9.978 3.149 1.00 93.50 88 ILE A C 1
ATOM 692 O O . ILE A 1 88 ? 4.904 8.983 2.437 1.00 93.50 88 ILE A O 1
ATOM 696 N N . PRO A 1 89 ? 3.952 9.961 4.234 1.00 92.81 89 PRO A N 1
ATOM 697 C CA . PRO A 1 89 ? 3.136 8.808 4.579 1.00 92.81 89 PRO A CA 1
ATOM 698 C C . PRO A 1 89 ? 1.927 8.723 3.643 1.00 92.81 89 PRO A C 1
ATOM 700 O O . PRO A 1 89 ? 1.113 9.646 3.550 1.00 92.81 89 PRO A O 1
ATOM 703 N N . ILE A 1 90 ? 1.837 7.598 2.939 1.00 93.62 90 ILE A N 1
ATOM 704 C CA . ILE A 1 90 ? 0.797 7.271 1.968 1.00 93.62 90 ILE A CA 1
ATOM 705 C C . ILE A 1 90 ? -0.109 6.229 2.594 1.00 93.62 90 ILE A C 1
ATOM 707 O O . ILE A 1 90 ? 0.341 5.160 2.997 1.00 93.62 90 ILE A O 1
ATOM 711 N N . ARG A 1 91 ? -1.395 6.522 2.655 1.00 92.44 91 ARG A N 1
ATOM 712 C CA . ARG A 1 91 ? -2.410 5.608 3.148 1.00 92.44 91 ARG A CA 1
ATOM 713 C C . ARG A 1 91 ? -3.064 4.890 1.979 1.00 92.44 91 ARG A C 1
ATOM 715 O O . ARG A 1 91 ? -3.622 5.536 1.097 1.00 92.44 91 ARG A O 1
ATOM 722 N N . LEU A 1 92 ? -3.063 3.568 2.031 1.00 91.44 92 LEU A N 1
ATOM 723 C CA . LEU A 1 92 ? -3.730 2.699 1.073 1.00 91.44 92 LEU A CA 1
ATOM 724 C C . LEU A 1 92 ? -4.765 1.850 1.812 1.00 91.44 92 LEU A C 1
ATOM 726 O O . LEU A 1 92 ? -4.421 1.157 2.765 1.00 91.44 92 LEU A O 1
ATOM 730 N N . ILE A 1 93 ? -6.031 1.911 1.397 1.00 88.50 93 ILE A N 1
ATOM 731 C CA . ILE A 1 93 ? -7.054 0.971 1.875 1.00 88.50 93 ILE A CA 1
ATOM 732 C C . ILE A 1 93 ? -7.112 -0.162 0.871 1.00 88.50 93 ILE A C 1
ATOM 734 O O . ILE A 1 93 ? -7.284 0.095 -0.321 1.00 88.50 93 ILE A O 1
ATOM 738 N N . CYS A 1 94 ? -6.940 -1.394 1.326 1.00 88.56 94 CYS A N 1
ATOM 739 C CA . CYS A 1 94 ? -6.781 -2.511 0.415 1.00 88.56 94 CYS A CA 1
ATOM 740 C C . CYS A 1 94 ? -7.205 -3.847 1.016 1.00 88.56 94 CYS A C 1
ATOM 742 O O . CYS A 1 94 ? -7.304 -4.020 2.229 1.00 88.56 94 CYS A O 1
ATOM 744 N N . VAL A 1 95 ? -7.456 -4.787 0.116 1.00 86.62 95 VAL A N 1
ATOM 745 C CA . VAL A 1 95 ? -7.741 -6.186 0.401 1.00 86.62 95 VAL A CA 1
ATOM 746 C C . VAL A 1 95 ? -6.456 -6.976 0.201 1.00 86.62 95 VAL A C 1
ATOM 748 O O . VAL A 1 95 ? -5.809 -6.842 -0.840 1.00 86.62 95 VAL A O 1
ATOM 751 N N . LEU A 1 96 ? -6.061 -7.777 1.188 1.00 88.38 96 LEU A N 1
ATOM 752 C CA . LEU A 1 96 ? -4.875 -8.621 1.079 1.00 88.38 96 LEU A CA 1
ATOM 753 C C . LEU A 1 96 ? -5.111 -9.739 0.066 1.00 88.38 96 LEU A C 1
ATOM 755 O O . LEU A 1 96 ? -6.093 -10.460 0.162 1.00 88.38 96 LEU A O 1
ATOM 759 N N . GLU A 1 97 ? -4.192 -9.956 -0.864 1.00 87.25 97 GLU A N 1
ATOM 760 C CA . GLU A 1 97 ? -4.233 -11.136 -1.732 1.00 87.25 97 GLU A CA 1
ATOM 761 C C . GLU A 1 97 ? -3.257 -12.203 -1.238 1.00 87.25 97 GLU A C 1
ATOM 763 O O . GLU A 1 97 ? -3.604 -13.379 -1.101 1.00 87.25 97 GLU A O 1
ATOM 768 N N . ASN A 1 98 ? -2.027 -11.785 -0.949 1.00 87.44 98 ASN A N 1
ATOM 769 C CA . ASN A 1 98 ? -0.946 -12.684 -0.589 1.00 87.44 98 ASN A CA 1
ATOM 770 C C . ASN A 1 98 ? -0.005 -12.028 0.420 1.00 87.44 98 ASN A C 1
ATOM 772 O O . ASN A 1 98 ? 0.266 -10.831 0.366 1.00 87.44 98 ASN A O 1
ATOM 776 N N . VAL A 1 99 ? 0.530 -12.834 1.330 1.00 86.38 99 VAL A N 1
ATOM 777 C CA . VAL A 1 99 ? 1.418 -12.389 2.403 1.00 86.38 99 VAL A CA 1
ATOM 778 C C . VAL A 1 99 ? 2.629 -13.316 2.433 1.00 86.38 99 VAL A C 1
ATOM 780 O O . VAL A 1 99 ? 2.513 -14.501 2.739 1.00 86.38 99 VAL A O 1
ATOM 783 N N . ALA A 1 100 ? 3.808 -12.783 2.114 1.00 87.06 100 ALA A N 1
ATOM 784 C CA . ALA A 1 100 ? 5.000 -13.577 1.833 1.00 87.06 100 ALA A CA 1
ATOM 785 C C . ALA A 1 100 ? 6.208 -13.156 2.689 1.00 87.06 100 ALA A C 1
ATOM 787 O O . ALA A 1 100 ? 7.233 -12.693 2.186 1.00 87.06 100 ALA A O 1
ATOM 788 N N . PHE A 1 101 ? 6.126 -13.365 4.008 1.00 82.19 101 PHE A N 1
ATOM 789 C CA . PHE A 1 101 ? 7.230 -13.060 4.937 1.00 82.19 101 PHE A CA 1
ATOM 790 C C . PHE A 1 101 ? 8.468 -13.954 4.764 1.00 82.19 101 PHE A C 1
ATOM 792 O O . PHE A 1 101 ? 9.568 -13.576 5.161 1.00 82.19 101 PHE A O 1
ATOM 799 N N . ASN A 1 102 ? 8.311 -15.145 4.183 1.00 80.56 102 ASN A N 1
ATOM 800 C CA . ASN A 1 102 ? 9.402 -16.101 3.966 1.00 80.56 102 ASN A CA 1
ATOM 801 C C . ASN A 1 102 ? 10.216 -15.834 2.685 1.00 80.56 102 ASN A C 1
ATOM 803 O O . ASN A 1 102 ? 11.174 -16.560 2.415 1.00 80.56 102 ASN A O 1
ATOM 807 N N . LYS A 1 103 ? 9.834 -14.837 1.882 1.00 80.94 103 LYS A N 1
ATOM 808 C CA . LYS A 1 103 ? 10.549 -14.443 0.664 1.00 80.94 103 LYS A CA 1
ATOM 809 C C . LYS A 1 103 ? 11.649 -13.433 0.981 1.00 80.94 103 LYS A C 1
ATOM 811 O O . LYS A 1 103 ? 11.649 -12.800 2.034 1.00 80.94 103 LYS A O 1
ATOM 816 N N . ASN A 1 104 ? 12.604 -13.307 0.062 1.00 79.75 104 ASN A N 1
ATOM 817 C CA . ASN A 1 104 ? 13.674 -12.320 0.139 1.00 79.75 104 ASN A CA 1
ATOM 818 C C . ASN A 1 104 ? 13.723 -11.510 -1.174 1.00 79.75 104 ASN A C 1
ATOM 820 O O . ASN A 1 104 ? 14.174 -12.065 -2.178 1.00 79.75 104 ASN A O 1
ATOM 824 N N . PRO A 1 105 ? 13.262 -10.246 -1.185 1.00 83.94 105 PRO A N 1
ATOM 825 C CA . PRO A 1 105 ? 12.688 -9.519 -0.048 1.00 83.94 105 PRO A CA 1
ATOM 826 C C . PRO A 1 105 ? 11.270 -10.011 0.330 1.00 83.94 105 PRO A C 1
ATOM 828 O O . PRO A 1 105 ? 10.565 -10.564 -0.519 1.00 83.94 105 PRO A O 1
ATOM 831 N N . PRO A 1 106 ? 10.848 -9.842 1.598 1.00 87.12 106 PRO A N 1
ATOM 832 C CA . PRO A 1 106 ? 9.479 -10.121 2.031 1.00 87.12 106 PRO A CA 1
ATOM 833 C C . PRO A 1 106 ? 8.506 -9.077 1.467 1.00 87.12 106 PRO A C 1
ATOM 835 O O . PRO A 1 106 ? 8.856 -7.902 1.323 1.00 87.12 106 PRO A O 1
ATOM 838 N N . TYR A 1 107 ? 7.277 -9.498 1.170 1.00 91.06 107 TYR A N 1
ATOM 839 C CA . TYR A 1 107 ? 6.277 -8.627 0.549 1.00 91.06 107 TYR A CA 1
ATOM 840 C C . TYR A 1 107 ? 4.836 -9.003 0.911 1.00 91.06 107 TYR A C 1
ATOM 842 O O . TYR A 1 107 ? 4.569 -10.088 1.439 1.00 91.06 107 TYR A O 1
ATOM 850 N N . ILE A 1 108 ? 3.913 -8.092 0.599 1.00 91.12 108 ILE A N 1
ATOM 851 C CA . ILE A 1 108 ? 2.462 -8.285 0.666 1.00 91.12 108 ILE A CA 1
ATOM 852 C C . ILE A 1 108 ? 1.868 -7.810 -0.657 1.00 91.12 108 ILE A C 1
ATOM 854 O O . ILE A 1 108 ? 2.135 -6.686 -1.065 1.00 91.12 108 ILE A O 1
ATOM 858 N N . ASP A 1 109 ? 1.068 -8.644 -1.311 1.00 91.81 109 ASP A N 1
ATOM 859 C CA . ASP A 1 109 ? 0.328 -8.257 -2.514 1.00 91.81 109 ASP A CA 1
ATOM 860 C C . ASP A 1 109 ? -1.099 -7.861 -2.105 1.00 91.81 109 ASP A C 1
ATOM 862 O O . ASP A 1 109 ? -1.738 -8.560 -1.307 1.00 91.81 109 ASP A O 1
ATOM 866 N N . VAL A 1 110 ? -1.579 -6.717 -2.601 1.00 90.94 110 VAL A N 1
ATOM 867 C CA . VAL A 1 110 ? -2.868 -6.134 -2.206 1.00 90.94 110 VAL A CA 1
ATOM 868 C C . VAL A 1 110 ? -3.655 -5.585 -3.391 1.00 90.94 110 VAL A C 1
ATOM 870 O O . VAL A 1 110 ? -3.085 -5.042 -4.336 1.00 90.94 110 VAL A O 1
ATOM 873 N N . HIS A 1 111 ? -4.980 -5.609 -3.286 1.00 89.19 111 HIS A N 1
ATOM 874 C CA . HIS A 1 111 ? -5.873 -4.897 -4.197 1.00 89.19 111 HIS A CA 1
ATOM 875 C C . HIS A 1 111 ? -6.423 -3.639 -3.519 1.00 89.19 111 HIS A C 1
ATOM 877 O O . HIS A 1 111 ? -7.101 -3.756 -2.494 1.00 89.19 111 HIS A O 1
ATOM 883 N N . PRO A 1 112 ? -6.167 -2.429 -4.046 1.00 89.00 112 PRO A N 1
ATOM 884 C CA . PRO A 1 112 ? -6.755 -1.214 -3.492 1.00 89.00 112 PRO A CA 1
ATOM 885 C C . PRO A 1 112 ? -8.281 -1.241 -3.536 1.00 89.00 112 PRO A C 1
ATOM 887 O O . PRO A 1 112 ? -8.876 -1.642 -4.538 1.00 89.00 112 PRO A O 1
ATOM 890 N N . LEU A 1 113 ? -8.898 -0.772 -2.449 1.00 85.38 113 LEU A N 1
ATOM 891 C CA . LEU A 1 113 ? -10.348 -0.665 -2.308 1.00 85.38 113 LEU A CA 1
ATOM 892 C C . LEU A 1 113 ? -10.947 0.362 -3.264 1.00 85.38 113 LEU A C 1
ATOM 894 O O . LEU A 1 113 ? -12.064 0.172 -3.734 1.00 85.38 113 LEU A O 1
ATOM 898 N N . TYR A 1 114 ? -10.210 1.435 -3.551 1.00 84.75 114 TYR A N 1
ATOM 899 C CA . TYR A 1 114 ? -10.653 2.505 -4.435 1.00 84.75 114 TYR A CA 1
ATOM 900 C C . TYR A 1 114 ? -9.985 2.412 -5.799 1.00 84.75 114 TYR A C 1
ATOM 902 O O . TYR A 1 114 ? -8.776 2.204 -5.906 1.00 84.75 114 TYR A O 1
ATOM 910 N N . ASP A 1 115 ? -10.785 2.630 -6.838 1.00 83.81 115 ASP A N 1
ATOM 911 C CA . ASP A 1 115 ? -10.370 2.503 -8.236 1.00 83.81 115 ASP A CA 1
ATOM 912 C C . ASP A 1 115 ? -9.218 3.456 -8.589 1.00 83.81 115 ASP A C 1
ATOM 914 O O . ASP A 1 115 ? -8.217 3.053 -9.169 1.00 83.81 115 ASP A O 1
ATOM 918 N N . ASN A 1 116 ? -9.281 4.707 -8.124 1.00 85.81 116 ASN A N 1
ATOM 919 C CA . ASN A 1 116 ? -8.238 5.702 -8.393 1.00 85.81 116 ASN A CA 1
ATOM 920 C C . ASN A 1 116 ? -6.865 5.301 -7.829 1.00 85.81 116 ASN A C 1
ATOM 922 O O . ASN A 1 116 ? -5.840 5.571 -8.458 1.00 85.81 116 ASN A O 1
ATOM 926 N N . ASP A 1 117 ? -6.830 4.660 -6.656 1.00 88.00 117 ASP A N 1
ATOM 927 C CA . ASP A 1 117 ? -5.592 4.141 -6.070 1.00 88.00 117 ASP A CA 1
ATOM 928 C C . ASP A 1 117 ? -5.099 2.905 -6.842 1.00 88.00 117 ASP A C 1
ATOM 930 O O . ASP A 1 117 ? -3.895 2.761 -7.046 1.00 88.00 117 ASP A O 1
ATOM 934 N N . ALA A 1 118 ? -6.007 2.050 -7.331 1.00 86.88 118 ALA A N 1
ATOM 935 C CA . ALA A 1 118 ? -5.669 0.902 -8.178 1.00 86.88 118 ALA A CA 1
ATOM 936 C C . ALA A 1 118 ? -5.076 1.329 -9.529 1.00 86.88 118 ALA A C 1
ATOM 938 O O . ALA A 1 118 ? -4.016 0.833 -9.918 1.00 86.88 118 ALA A O 1
ATOM 939 N N . VAL A 1 119 ? -5.707 2.294 -10.203 1.00 84.75 119 VAL A N 1
ATOM 940 C CA . VAL A 1 119 ? -5.241 2.881 -11.468 1.00 84.75 119 VAL A CA 1
ATOM 941 C C . VAL A 1 119 ? -3.881 3.546 -11.279 1.00 84.75 119 VAL A C 1
ATOM 943 O O . VAL A 1 119 ? -2.944 3.269 -12.026 1.00 84.75 119 VAL A O 1
ATOM 946 N N . THR A 1 120 ? -3.753 4.401 -10.260 1.00 86.31 120 THR A N 1
ATOM 947 C CA . THR A 1 120 ? -2.508 5.132 -9.983 1.00 86.31 120 THR A CA 1
ATOM 948 C C . THR A 1 120 ? -1.381 4.175 -9.606 1.00 86.31 120 THR A C 1
ATOM 950 O O . THR A 1 120 ? -0.261 4.308 -10.094 1.00 86.31 120 THR A O 1
ATOM 953 N N . GLY A 1 121 ? -1.677 3.180 -8.771 1.00 86.75 121 GLY A N 1
ATOM 954 C CA . GLY A 1 121 ? -0.725 2.153 -8.380 1.00 86.75 121 GLY A CA 1
ATOM 955 C C . GLY A 1 121 ? -0.221 1.336 -9.559 1.00 86.75 121 GLY A C 1
ATOM 956 O O . GLY A 1 121 ? 0.986 1.207 -9.713 1.00 86.75 121 GLY A O 1
ATOM 957 N N . ASN A 1 122 ? -1.110 0.866 -10.435 1.00 83.81 122 ASN A N 1
ATOM 958 C CA . ASN A 1 122 ? -0.707 0.153 -11.649 1.00 83.81 122 ASN A CA 1
ATOM 959 C C . ASN A 1 122 ? 0.098 1.044 -12.606 1.00 83.81 122 ASN A C 1
ATOM 961 O O . ASN A 1 122 ? 1.068 0.583 -13.193 1.00 83.81 122 ASN A O 1
ATOM 965 N N . ALA A 1 123 ? -0.239 2.330 -12.725 1.00 82.88 123 ALA A N 1
ATOM 966 C CA . ALA A 1 123 ? 0.515 3.252 -13.572 1.00 82.88 123 ALA A CA 1
ATOM 967 C C . ALA A 1 123 ? 1.947 3.519 -13.066 1.00 82.88 123 ALA A C 1
ATOM 969 O O . ALA A 1 123 ? 2.840 3.769 -13.872 1.00 82.88 123 ALA A O 1
ATOM 970 N N . ILE A 1 124 ? 2.167 3.496 -11.746 1.00 83.12 124 ILE A N 1
ATOM 971 C CA . ILE A 1 124 ? 3.479 3.771 -11.130 1.00 83.12 124 ILE A CA 1
ATOM 972 C C . ILE A 1 124 ? 4.305 2.490 -10.947 1.00 83.12 124 ILE A C 1
ATOM 974 O O . ILE A 1 124 ? 5.520 2.510 -11.127 1.00 83.12 124 ILE A O 1
ATOM 978 N N . LEU A 1 125 ? 3.655 1.403 -10.528 1.00 84.19 125 LEU A N 1
ATOM 979 C CA . LEU A 1 125 ? 4.288 0.179 -10.022 1.00 84.19 125 LEU A CA 1
ATOM 980 C C . LEU A 1 125 ? 4.092 -1.023 -10.950 1.00 84.19 125 LEU A C 1
ATOM 982 O O . LEU A 1 125 ? 4.713 -2.060 -10.726 1.00 84.19 125 LEU A O 1
ATOM 986 N N . GLY A 1 126 ? 3.203 -0.915 -11.940 1.00 70.06 126 GLY A N 1
ATOM 987 C CA . GLY A 1 126 ? 2.924 -1.998 -12.872 1.00 70.06 126 GLY A CA 1
ATOM 988 C C . GLY A 1 126 ? 4.156 -2.330 -13.704 1.00 70.06 126 GLY A C 1
ATOM 989 O O . GLY A 1 126 ? 4.828 -1.434 -14.218 1.00 70.06 126 GLY A O 1
ATOM 990 N N . ASP A 1 127 ? 4.442 -3.623 -13.841 1.00 65.56 127 ASP A N 1
ATOM 991 C CA . ASP A 1 127 ? 5.413 -4.101 -14.817 1.00 65.56 127 ASP A CA 1
ATOM 992 C C . ASP A 1 127 ? 4.796 -3.944 -16.217 1.00 65.56 127 ASP A C 1
ATOM 994 O O . ASP A 1 127 ? 3.794 -4.604 -16.509 1.00 65.56 127 ASP A O 1
ATOM 998 N N . PRO A 1 128 ? 5.366 -3.108 -17.105 1.00 59.19 128 PRO A N 1
ATOM 999 C CA . PRO A 1 128 ? 4.852 -2.950 -18.462 1.00 59.19 128 PRO A CA 1
ATOM 1000 C C . PRO A 1 128 ? 4.816 -4.267 -19.249 1.00 59.19 128 PRO A C 1
ATOM 1002 O O . PRO A 1 128 ? 4.074 -4.362 -20.221 1.00 59.19 128 PRO A O 1
ATOM 1005 N N . ALA A 1 129 ? 5.625 -5.261 -18.857 1.00 56.25 129 ALA A N 1
ATOM 1006 C CA . ALA A 1 129 ? 5.688 -6.576 -19.488 1.00 56.25 129 ALA A CA 1
ATOM 1007 C C . ALA A 1 129 ? 4.668 -7.586 -18.932 1.00 56.25 129 ALA A C 1
ATOM 1009 O O . ALA A 1 129 ? 4.501 -8.647 -19.528 1.00 56.25 129 ALA A O 1
ATOM 1010 N N . ALA A 1 130 ? 4.010 -7.283 -17.808 1.00 56.41 130 ALA A N 1
ATOM 1011 C CA . ALA A 1 130 ? 2.976 -8.139 -17.223 1.00 56.41 130 ALA A CA 1
ATOM 1012 C C . ALA A 1 130 ? 1.580 -7.886 -17.812 1.00 56.41 130 ALA A C 1
ATOM 1014 O O . ALA A 1 130 ? 0.700 -8.719 -17.623 1.00 56.41 130 ALA A O 1
ATOM 1015 N N . PHE A 1 131 ? 1.400 -6.770 -18.529 1.00 53.75 131 PHE A N 1
ATOM 1016 C CA . PHE A 1 131 ? 0.180 -6.478 -19.274 1.00 53.75 131 PHE A CA 1
ATOM 1017 C C . PHE A 1 131 ? 0.125 -7.340 -20.537 1.00 53.75 131 PHE A C 1
ATOM 1019 O O . PHE A 1 131 ? 0.917 -7.142 -21.466 1.00 53.75 131 PHE A O 1
ATOM 1026 N N . ASP A 1 132 ? -0.821 -8.272 -20.579 1.00 55.62 132 ASP A N 1
ATOM 1027 C CA . ASP A 1 132 ? -1.107 -9.085 -21.749 1.00 55.62 132 ASP A CA 1
ATOM 1028 C C . ASP A 1 132 ? -2.444 -8.643 -22.368 1.00 55.62 132 ASP A C 1
ATOM 1030 O O . ASP A 1 132 ? -3.517 -9.009 -21.879 1.00 55.62 132 ASP A O 1
ATOM 1034 N N . PRO A 1 133 ? -2.422 -7.872 -23.471 1.00 53.69 133 PRO A N 1
ATOM 1035 C CA . PRO A 1 133 ? -3.640 -7.369 -24.097 1.00 53.69 133 PRO A CA 1
ATOM 1036 C C . PRO A 1 133 ? -4.574 -8.475 -24.618 1.00 53.69 133 PRO A C 1
ATOM 1038 O O . PRO A 1 133 ? -5.731 -8.172 -24.907 1.00 53.69 133 PRO A O 1
ATOM 1041 N N . GLU A 1 134 ? -4.114 -9.729 -24.753 1.00 50.28 134 GLU A N 1
ATOM 1042 C CA . GLU A 1 134 ? -4.967 -10.865 -25.126 1.00 50.28 134 GLU A CA 1
ATOM 1043 C C . GLU A 1 134 ? -5.728 -11.487 -23.943 1.00 50.28 134 GLU A C 1
ATOM 1045 O O . GLU A 1 134 ? -6.748 -12.142 -24.169 1.00 50.28 134 GLU A O 1
ATOM 1050 N N . PHE A 1 135 ? -5.295 -11.268 -22.697 1.00 52.53 135 PHE A N 1
ATOM 1051 C CA . PHE A 1 135 ? -5.945 -11.824 -21.498 1.00 52.53 135 PHE A CA 1
ATOM 1052 C C . PHE A 1 135 ? -6.513 -10.746 -20.562 1.00 52.53 135 PHE A C 1
ATOM 1054 O O . PHE A 1 135 ? -7.506 -11.000 -19.884 1.00 52.53 135 PHE A O 1
ATOM 1061 N N . ASP A 1 136 ? -5.999 -9.516 -20.622 1.00 56.19 136 ASP A N 1
ATOM 1062 C CA . ASP A 1 136 ? -6.427 -8.371 -19.806 1.00 56.19 136 ASP A CA 1
ATOM 1063 C C . ASP A 1 136 ? -7.572 -7.561 -20.453 1.00 56.19 136 ASP A C 1
ATOM 1065 O O . ASP A 1 136 ? -7.695 -6.345 -20.253 1.00 56.19 136 ASP A O 1
ATOM 1069 N N . TYR A 1 137 ? -8.441 -8.225 -21.231 1.00 47.12 137 TYR A N 1
ATOM 1070 C CA . TYR A 1 137 ? -9.563 -7.613 -21.973 1.00 47.12 137 TYR A CA 1
ATOM 1071 C C . TYR A 1 137 ? -10.503 -6.752 -21.098 1.00 47.12 137 TYR A C 1
ATOM 1073 O O . TYR A 1 137 ? -11.195 -5.878 -21.623 1.00 47.12 137 TYR A O 1
ATOM 1081 N N . ASP A 1 138 ? -10.478 -6.939 -19.775 1.00 53.03 138 ASP A N 1
ATOM 1082 C CA . ASP A 1 138 ? -11.322 -6.247 -18.796 1.00 53.03 138 ASP A CA 1
ATOM 1083 C C . ASP A 1 138 ? -10.628 -5.114 -18.012 1.00 53.03 138 ASP A C 1
ATOM 1085 O O . ASP A 1 138 ? -11.215 -4.587 -17.064 1.00 53.03 138 ASP A O 1
ATOM 1089 N N . ARG A 1 139 ? -9.412 -4.693 -18.399 1.00 54.22 139 ARG A N 1
ATOM 1090 C CA . ARG A 1 139 ? -8.597 -3.725 -17.628 1.00 54.22 139 ARG A CA 1
ATOM 1091 C C . ARG A 1 139 ? -8.341 -4.208 -16.198 1.00 54.22 139 ARG A C 1
ATOM 1093 O O . ARG A 1 139 ? -8.520 -3.444 -15.247 1.00 54.22 139 ARG A O 1
ATOM 1100 N N . GLU A 1 140 ? -7.970 -5.476 -16.036 1.00 66.38 140 GLU A N 1
ATOM 1101 C CA . GLU A 1 140 ? -7.650 -6.018 -14.717 1.00 66.38 140 GLU A CA 1
ATOM 1102 C C . GLU A 1 140 ? -6.520 -5.199 -14.069 1.00 66.38 140 GLU A C 1
ATOM 1104 O O . GLU A 1 140 ? -5.485 -4.931 -14.671 1.00 66.38 140 GLU A O 1
ATOM 1109 N N . HIS A 1 141 ? -6.756 -4.704 -12.855 1.00 70.19 141 HIS A N 1
ATOM 1110 C CA . HIS A 1 141 ? -5.746 -4.026 -12.066 1.00 70.19 141 HIS A CA 1
ATOM 1111 C C . HIS A 1 141 ? -4.968 -5.115 -11.355 1.00 70.19 141 HIS A C 1
ATOM 1113 O O . HIS A 1 141 ? -5.484 -5.762 -10.438 1.00 70.19 141 HIS A O 1
ATOM 1119 N N . HIS A 1 142 ? -3.718 -5.306 -11.767 1.00 77.69 142 HIS A N 1
ATOM 1120 C CA . HIS A 1 142 ? -2.843 -6.237 -11.082 1.00 77.69 142 HIS A CA 1
ATOM 1121 C C . HIS A 1 142 ? -2.702 -5.827 -9.609 1.00 77.69 142 HIS A C 1
ATOM 1123 O O . HIS A 1 142 ? -2.775 -4.631 -9.274 1.00 77.69 142 HIS A O 1
ATOM 1129 N N . PRO A 1 143 ? -2.523 -6.809 -8.713 1.00 86.69 143 PRO A N 1
ATOM 1130 C CA . PRO A 1 143 ? -2.257 -6.523 -7.319 1.00 86.69 143 PRO A CA 1
ATOM 1131 C C . PRO A 1 143 ? -1.003 -5.667 -7.179 1.00 86.69 143 PRO A C 1
ATOM 1133 O O . PRO A 1 143 ? 0.014 -5.867 -7.845 1.00 86.69 143 PRO A O 1
ATOM 1136 N N . ILE A 1 144 ? -1.071 -4.712 -6.262 1.00 89.50 144 ILE A N 1
ATOM 1137 C CA . ILE A 1 144 ? 0.065 -3.879 -5.905 1.00 89.50 144 ILE A CA 1
ATOM 1138 C C . ILE A 1 144 ? 0.911 -4.637 -4.892 1.00 89.50 144 ILE A C 1
ATOM 1140 O O . ILE A 1 144 ? 0.432 -5.007 -3.819 1.00 89.50 144 ILE A O 1
ATOM 1144 N N . ARG A 1 145 ? 2.197 -4.803 -5.198 1.00 92.06 145 ARG A N 1
ATOM 1145 C CA . ARG A 1 145 ? 3.168 -5.345 -4.252 1.00 92.06 145 ARG A CA 1
ATOM 1146 C C . ARG A 1 145 ? 3.677 -4.262 -3.306 1.00 92.06 145 ARG A C 1
ATOM 1148 O O . ARG A 1 145 ? 4.299 -3.290 -3.728 1.00 92.06 145 ARG A O 1
ATOM 1155 N N . LEU A 1 146 ? 3.472 -4.480 -2.014 1.00 93.44 146 LEU A N 1
ATOM 1156 C CA . LEU A 1 146 ? 4.041 -3.697 -0.925 1.00 93.44 146 LEU A CA 1
ATOM 1157 C C . LEU A 1 146 ? 5.306 -4.390 -0.404 1.00 93.44 146 LEU A C 1
ATOM 1159 O O . LEU A 1 146 ? 5.262 -5.545 0.033 1.00 93.44 146 LEU A O 1
ATOM 1163 N N . SER A 1 147 ? 6.439 -3.693 -0.439 1.00 92.00 147 SER A N 1
ATOM 1164 C CA . SER A 1 147 ? 7.714 -4.184 0.081 1.00 92.00 147 SER A CA 1
ATOM 1165 C C . SER A 1 147 ? 7.775 -4.026 1.602 1.00 92.00 147 SER A C 1
ATOM 1167 O O . SER A 1 147 ? 7.311 -3.035 2.170 1.00 92.00 147 SER A O 1
ATOM 1169 N N . ILE A 1 148 ? 8.353 -5.014 2.286 1.00 89.06 148 ILE A N 1
ATOM 1170 C CA . ILE A 1 148 ? 8.567 -4.967 3.734 1.00 89.06 148 ILE A CA 1
ATOM 1171 C C . ILE A 1 148 ? 10.065 -4.849 4.002 1.00 89.06 148 ILE A C 1
ATOM 1173 O O . ILE A 1 148 ? 10.860 -5.682 3.565 1.00 89.06 148 ILE A O 1
ATOM 1177 N N . GLU A 1 149 ? 10.470 -3.838 4.768 1.00 84.50 149 GLU A N 1
ATOM 1178 C CA . GLU A 1 149 ? 11.869 -3.727 5.176 1.00 84.50 149 GLU A CA 1
ATOM 1179 C C . GLU A 1 149 ? 12.202 -4.648 6.358 1.00 84.50 149 GLU A C 1
ATOM 1181 O O . GLU A 1 149 ? 11.462 -4.684 7.351 1.00 84.50 149 GLU A O 1
ATOM 1186 N N . PRO A 1 150 ? 13.349 -5.349 6.320 1.00 74.44 150 PRO A N 1
ATOM 1187 C CA . PRO A 1 150 ? 13.875 -6.019 7.499 1.00 74.44 150 PRO A CA 1
ATOM 1188 C C . PRO A 1 150 ? 14.282 -4.983 8.553 1.00 74.44 150 PRO A C 1
ATOM 1190 O O . PRO A 1 150 ? 14.795 -3.908 8.236 1.00 74.44 150 PRO A O 1
ATOM 1193 N N . ARG A 1 151 ? 14.078 -5.309 9.831 1.00 70.00 151 ARG A N 1
ATOM 1194 C CA . ARG A 1 151 ? 14.531 -4.461 10.937 1.00 70.00 151 ARG A CA 1
ATOM 1195 C C . ARG A 1 151 ? 16.038 -4.628 11.085 1.00 70.00 151 ARG A C 1
ATOM 1197 O O . ARG A 1 151 ? 16.502 -5.667 11.545 1.00 70.00 151 ARG A O 1
ATOM 1204 N N . VAL A 1 152 ? 16.807 -3.618 10.683 1.00 62.66 152 VAL A N 1
ATOM 1205 C CA . VAL A 1 152 ? 18.248 -3.580 10.959 1.00 62.66 152 VAL A CA 1
ATOM 1206 C C . VAL A 1 152 ? 18.408 -3.358 12.464 1.00 62.66 152 VAL A C 1
ATOM 1208 O O . VAL A 1 152 ? 18.100 -2.283 12.972 1.00 62.66 152 VAL A O 1
ATOM 1211 N N . GLN A 1 153 ? 18.816 -4.391 13.203 1.00 54.06 153 GLN A N 1
ATOM 1212 C CA . GLN A 1 153 ? 19.215 -4.231 14.602 1.00 54.06 153 GLN A CA 1
ATOM 1213 C C . GLN A 1 153 ? 20.559 -3.497 14.637 1.00 54.06 153 GLN A C 1
ATOM 1215 O O . GLN A 1 153 ? 21.619 -4.114 14.547 1.00 54.06 153 GLN A O 1
ATOM 1220 N N . GLU A 1 154 ? 20.528 -2.172 14.759 1.00 43.81 154 GLU A N 1
ATOM 1221 C CA . GLU A 1 154 ? 21.717 -1.399 15.117 1.00 43.81 154 GLU A CA 1
ATOM 1222 C C . GLU A 1 154 ? 21.999 -1.597 16.613 1.00 43.81 154 GLU A C 1
ATOM 1224 O O . GLU A 1 154 ? 21.470 -0.898 17.476 1.00 43.81 154 GLU A O 1
ATOM 1229 N N . HIS A 1 155 ? 22.816 -2.598 16.942 1.00 45.69 155 HIS A N 1
ATOM 1230 C CA . HIS A 1 155 ? 23.410 -2.708 18.270 1.00 45.69 155 HIS A CA 1
ATOM 1231 C C . HIS A 1 155 ? 24.729 -1.931 18.300 1.00 45.69 155 HIS A C 1
ATOM 1233 O O . HIS A 1 155 ? 25.681 -2.299 17.617 1.00 45.69 155 HIS A O 1
ATOM 1239 N N . ALA A 1 156 ? 24.815 -0.907 19.154 1.00 49.09 156 ALA A N 1
ATOM 1240 C CA . ALA A 1 156 ? 26.042 -0.144 19.410 1.00 49.09 156 ALA A CA 1
ATOM 1241 C C . ALA A 1 156 ? 27.175 -0.964 20.078 1.00 49.09 156 ALA A C 1
ATOM 1243 O O . ALA A 1 156 ? 28.274 -0.448 20.244 1.00 49.09 156 ALA A O 1
ATOM 1244 N N . ASP A 1 157 ? 26.925 -2.226 20.452 1.00 49.69 157 ASP A N 1
ATOM 1245 C CA . ASP A 1 157 ? 27.848 -3.081 21.222 1.00 49.69 157 ASP A CA 1
ATOM 1246 C C . ASP A 1 157 ? 28.009 -4.505 20.634 1.00 49.69 157 ASP A C 1
ATOM 1248 O O . ASP A 1 157 ? 28.421 -5.438 21.312 1.00 49.69 157 ASP A O 1
ATOM 1252 N N . GLY A 1 158 ? 27.630 -4.735 19.371 1.00 43.94 158 GLY A N 1
ATOM 1253 C CA . GLY A 1 158 ? 27.941 -5.991 18.658 1.00 43.94 158 GLY A CA 1
ATOM 1254 C C . GLY A 1 158 ? 27.392 -7.307 19.249 1.00 43.94 158 GLY A C 1
ATOM 1255 O O . GLY A 1 158 ? 27.674 -8.375 18.707 1.00 43.94 158 GLY A O 1
ATOM 1256 N N . SER A 1 159 ? 26.600 -7.280 20.325 1.00 44.12 159 SER A N 1
ATOM 1257 C CA . SER A 1 159 ? 26.059 -8.480 20.963 1.00 44.12 159 SER A CA 1
ATOM 1258 C C . SER A 1 159 ? 24.648 -8.797 20.456 1.00 44.12 159 SER A C 1
ATOM 1260 O O . SER A 1 159 ? 23.685 -8.073 20.700 1.00 44.12 159 SER A O 1
ATOM 1262 N N . GLN A 1 160 ? 24.515 -9.924 19.748 1.00 46.69 160 GLN A N 1
ATOM 1263 C CA . GLN A 1 160 ? 23.222 -10.481 19.346 1.00 46.69 160 GLN A CA 1
ATOM 1264 C C . GLN A 1 160 ? 22.524 -11.095 20.565 1.00 46.69 160 GLN A C 1
ATOM 1266 O O . GLN A 1 160 ? 22.742 -12.259 20.906 1.00 46.69 160 GLN A O 1
ATOM 1271 N N . ARG A 1 161 ? 21.660 -10.333 21.240 1.00 44.56 161 ARG A N 1
ATOM 1272 C CA . ARG A 1 161 ? 20.664 -10.929 22.138 1.00 44.56 161 ARG A CA 1
ATOM 1273 C C . ARG A 1 161 ? 19.401 -11.225 21.339 1.00 44.56 161 ARG A C 1
ATOM 1275 O O . ARG A 1 161 ? 18.686 -10.311 20.945 1.00 44.56 161 ARG A O 1
ATOM 1282 N N . ASN A 1 162 ? 19.123 -12.515 21.145 1.00 41.94 162 ASN A N 1
ATOM 1283 C CA . ASN A 1 162 ? 17.854 -13.032 20.634 1.00 41.94 162 ASN A CA 1
ATOM 1284 C C . ASN A 1 162 ? 16.688 -12.547 21.514 1.00 41.94 162 ASN A C 1
ATOM 1286 O O . ASN A 1 162 ? 16.328 -13.194 22.498 1.00 41.94 162 ASN A O 1
ATOM 1290 N N . SER A 1 163 ? 16.083 -11.412 21.170 1.00 43.31 163 SER A N 1
ATOM 1291 C CA . SER A 1 163 ? 14.786 -11.018 21.705 1.00 43.31 163 SER A CA 1
ATOM 1292 C C . SER A 1 163 ? 13.720 -11.818 20.950 1.00 43.31 163 SER A C 1
ATOM 1294 O O . SER A 1 163 ? 13.293 -11.472 19.853 1.00 43.31 163 SER A O 1
ATOM 1296 N N . LEU A 1 164 ? 13.283 -12.932 21.538 1.00 41.78 164 LEU A N 1
ATOM 1297 C CA . LEU A 1 164 ? 12.254 -13.819 20.971 1.00 41.78 164 LEU A CA 1
ATOM 1298 C C . LEU A 1 164 ? 10.899 -13.132 20.680 1.00 41.78 164 LEU A C 1
ATOM 1300 O O . LEU A 1 164 ? 10.037 -13.754 20.072 1.00 41.78 164 LEU A O 1
ATOM 1304 N N . ASN A 1 165 ? 10.730 -11.857 21.054 1.00 43.19 165 ASN A N 1
ATOM 1305 C CA . ASN A 1 165 ? 9.484 -11.097 20.925 1.00 43.19 165 ASN A CA 1
ATOM 1306 C C . ASN A 1 165 ? 9.584 -9.837 20.039 1.00 43.19 165 ASN A C 1
ATOM 1308 O O . ASN A 1 165 ? 8.622 -9.077 19.987 1.00 43.19 165 ASN A O 1
ATOM 1312 N N . GLN A 1 166 ? 10.708 -9.561 19.362 1.00 50.94 166 GLN A N 1
ATOM 1313 C CA . GLN A 1 166 ? 10.787 -8.419 18.433 1.00 50.94 166 GLN A CA 1
ATOM 1314 C C . GLN A 1 166 ? 10.504 -8.865 16.997 1.00 50.94 166 GLN A C 1
ATOM 1316 O O . GLN A 1 166 ? 11.081 -9.838 16.509 1.00 50.94 166 GLN A O 1
ATOM 1321 N N . SER A 1 167 ? 9.613 -8.144 16.307 1.00 57.25 167 SER A N 1
ATOM 1322 C CA . SER A 1 167 ? 9.342 -8.385 14.891 1.00 57.25 167 SER A CA 1
ATOM 1323 C C . SER A 1 167 ? 10.643 -8.261 14.086 1.00 57.25 167 SER A C 1
ATOM 1325 O O . SER A 1 167 ? 11.392 -7.291 14.220 1.00 57.25 167 SER A O 1
ATOM 1327 N N . LYS A 1 168 ? 10.914 -9.253 13.227 1.00 66.69 168 LYS A N 1
ATOM 1328 C CA . LYS A 1 168 ? 12.071 -9.262 12.307 1.00 66.69 168 LYS A CA 1
ATOM 1329 C C . LYS A 1 168 ? 12.004 -8.155 11.241 1.00 66.69 168 LYS A C 1
ATOM 1331 O O . LYS A 1 168 ? 12.960 -7.956 10.495 1.00 66.69 168 LYS A O 1
ATOM 1336 N N . TYR A 1 169 ? 10.884 -7.443 11.162 1.00 69.50 169 TYR A N 1
ATOM 1337 C CA . TYR A 1 169 ? 10.550 -6.489 10.111 1.00 69.50 169 TYR A CA 1
ATOM 1338 C C . TYR A 1 169 ? 10.178 -5.133 10.711 1.00 69.50 169 TYR A C 1
ATOM 1340 O O . TYR A 1 169 ? 9.678 -5.063 11.834 1.00 69.50 169 TYR A O 1
ATOM 1348 N N . ILE A 1 170 ? 10.391 -4.058 9.952 1.00 72.12 170 ILE A N 1
ATOM 1349 C CA . ILE A 1 170 ? 9.917 -2.705 10.283 1.00 72.12 170 ILE A CA 1
ATOM 1350 C C . ILE A 1 170 ? 8.456 -2.581 9.830 1.00 72.12 170 ILE A C 1
ATOM 1352 O O . ILE A 1 170 ? 8.127 -1.773 8.964 1.00 72.12 170 ILE A O 1
ATOM 1356 N N . LEU A 1 171 ? 7.613 -3.465 10.360 1.00 79.38 171 LEU A N 1
ATOM 1357 C CA . LEU A 1 171 ? 6.186 -3.524 10.091 1.00 79.38 171 LEU A CA 1
ATOM 1358 C C . LEU A 1 171 ? 5.450 -3.706 11.413 1.00 79.38 171 LEU A C 1
ATOM 1360 O O . LEU A 1 171 ? 5.615 -4.738 12.071 1.00 79.38 171 LEU A O 1
ATOM 1364 N N . ASP A 1 172 ? 4.634 -2.721 11.761 1.00 80.69 172 ASP A N 1
ATOM 1365 C CA . ASP A 1 172 ? 3.714 -2.800 12.888 1.00 80.69 172 ASP A CA 1
ATOM 1366 C C . ASP A 1 172 ? 2.329 -3.210 12.369 1.00 80.69 172 ASP A C 1
ATOM 1368 O O . ASP A 1 172 ? 1.811 -2.618 11.423 1.00 80.69 172 ASP A O 1
ATOM 1372 N N . VAL A 1 173 ? 1.739 -4.258 12.949 1.00 78.44 173 VAL A N 1
ATOM 1373 C CA . VAL A 1 173 ? 0.408 -4.753 12.567 1.00 78.44 173 VAL A CA 1
ATOM 1374 C C . VAL A 1 173 ? -0.533 -4.567 13.747 1.00 78.44 173 VAL A C 1
ATOM 1376 O O . VAL A 1 173 ? -0.211 -5.011 14.843 1.00 78.44 173 VAL A O 1
ATOM 1379 N N . PHE A 1 174 ? -1.689 -3.948 13.532 1.00 78.44 174 PHE A N 1
ATOM 1380 C CA . PHE A 1 174 ? -2.689 -3.674 14.565 1.00 78.44 174 PHE A CA 1
ATOM 1381 C C . PHE A 1 174 ? -4.017 -4.348 14.225 1.00 78.44 174 PHE A C 1
ATOM 1383 O O . PHE A 1 174 ? -4.473 -4.229 13.090 1.00 78.44 174 PHE A O 1
ATOM 1390 N N . ASP A 1 175 ? -4.643 -5.037 15.184 1.00 74.44 175 ASP A N 1
ATOM 1391 C CA . ASP A 1 175 ? -5.987 -5.605 15.006 1.00 74.44 175 ASP A CA 1
ATOM 1392 C C . ASP A 1 175 ? -7.030 -4.604 15.482 1.00 74.44 175 ASP A C 1
ATOM 1394 O O . ASP A 1 175 ? -7.229 -4.399 16.683 1.00 74.44 175 ASP A O 1
ATOM 1398 N N . ASN A 1 176 ? -7.716 -4.010 14.515 1.00 72.81 176 ASN A N 1
ATOM 1399 C CA . ASN A 1 176 ? -8.800 -3.072 14.735 1.00 72.81 176 ASN A CA 1
ATOM 1400 C C . ASN A 1 176 ? -10.168 -3.679 14.376 1.00 72.81 176 ASN A C 1
ATOM 1402 O O . ASN A 1 176 ? -11.155 -2.949 14.333 1.00 72.81 176 ASN A O 1
ATOM 1406 N N . THR A 1 177 ? -10.258 -5.002 14.188 1.00 66.75 177 THR A N 1
ATOM 1407 C CA . THR A 1 177 ? -11.480 -5.703 13.752 1.00 66.75 177 THR A CA 1
ATOM 1408 C C . THR A 1 177 ? -12.616 -5.629 14.772 1.00 66.75 177 THR A C 1
ATOM 1410 O O . THR A 1 177 ? -13.786 -5.565 14.398 1.00 66.75 177 THR A O 1
ATOM 1413 N N . GLN A 1 178 ? -12.290 -5.655 16.070 1.00 57.44 178 GLN A N 1
ATOM 1414 C CA . GLN A 1 178 ? -13.274 -5.696 17.166 1.00 57.44 178 GLN A CA 1
ATOM 1415 C C . GLN A 1 178 ? -13.507 -4.337 17.851 1.00 57.44 178 GLN A C 1
ATOM 1417 O O . GLN A 1 178 ? -14.292 -4.245 18.796 1.00 57.44 178 GLN A O 1
ATOM 1422 N N . LEU A 1 179 ? -12.802 -3.277 17.447 1.00 54.22 179 LEU A N 1
ATOM 1423 C CA . LEU A 1 179 ? -12.688 -2.070 18.263 1.00 54.22 179 LEU A CA 1
ATOM 1424 C C . LEU A 1 179 ? -13.783 -1.029 17.999 1.00 54.22 179 LEU A C 1
ATOM 1426 O O . LEU A 1 179 ? -13.919 -0.502 16.902 1.00 54.22 179 LEU A O 1
ATOM 1430 N N . ARG A 1 180 ? -14.407 -0.584 19.100 1.00 49.50 180 ARG A N 1
ATOM 1431 C CA . ARG A 1 180 ? -15.007 0.754 19.287 1.00 49.50 180 ARG A CA 1
ATOM 1432 C C . ARG A 1 180 ? -13.940 1.871 19.433 1.00 49.50 180 ARG A C 1
ATOM 1434 O O . ARG A 1 180 ? -14.191 2.876 20.082 1.00 49.50 180 ARG A O 1
ATOM 1441 N N . PHE A 1 181 ? -12.761 1.700 18.825 1.00 50.28 181 PHE A N 1
ATOM 1442 C CA . PHE A 1 181 ? -11.679 2.693 18.653 1.00 50.28 181 PHE A CA 1
ATOM 1443 C C . PHE A 1 181 ? -10.833 3.150 19.863 1.00 50.28 181 PHE A C 1
ATOM 1445 O O . PHE A 1 181 ? -10.070 4.103 19.714 1.00 50.28 181 PHE A O 1
ATOM 1452 N N . GLU A 1 182 ? -10.877 2.492 21.025 1.00 44.28 182 GLU A N 1
ATOM 1453 C CA . GLU A 1 182 ? -10.176 3.004 22.226 1.00 44.28 182 GLU A CA 1
ATOM 1454 C C . GLU A 1 182 ? -8.761 2.444 22.476 1.00 44.28 182 GLU A C 1
ATOM 1456 O O . GLU A 1 182 ? -7.978 3.097 23.162 1.00 44.28 182 GLU A O 1
ATOM 1461 N N . ASP A 1 183 ? -8.376 1.298 21.899 1.00 45.00 183 ASP A N 1
ATOM 1462 C CA . ASP A 1 183 ? -7.112 0.636 22.259 1.00 45.00 183 ASP A CA 1
ATOM 1463 C C . ASP A 1 183 ? -6.135 0.499 21.076 1.00 45.00 183 ASP A C 1
ATOM 1465 O O . ASP A 1 183 ? -6.342 -0.283 20.152 1.00 45.00 183 ASP A O 1
ATOM 1469 N N . ARG A 1 184 ? -5.045 1.278 21.100 1.00 52.38 184 ARG A N 1
ATOM 1470 C CA . ARG A 1 184 ? -3.980 1.286 20.072 1.00 52.38 184 ARG A CA 1
ATOM 1471 C C . ARG A 1 184 ? -2.849 0.287 20.362 1.00 52.38 184 ARG A C 1
ATOM 1473 O O . ARG A 1 184 ? -1.809 0.350 19.713 1.00 52.38 184 ARG A O 1
ATOM 1480 N N . THR A 1 185 ? -3.003 -0.593 21.354 1.00 50.00 185 THR A N 1
ATOM 1481 C CA . THR A 1 185 ? -1.883 -1.385 21.901 1.00 50.00 185 THR A CA 1
ATOM 1482 C C . THR A 1 185 ? -1.774 -2.818 21.371 1.00 50.00 185 THR A C 1
ATOM 1484 O O . THR A 1 185 ? -0.766 -3.482 21.620 1.00 50.00 185 THR A O 1
ATOM 1487 N N . ARG A 1 186 ? -2.764 -3.316 20.617 1.00 54.16 186 ARG A N 1
ATOM 1488 C CA . ARG A 1 186 ? -2.765 -4.701 20.118 1.00 54.16 186 ARG A CA 1
ATOM 1489 C C . ARG A 1 186 ? -1.902 -4.861 18.870 1.00 54.16 186 ARG A C 1
ATOM 1491 O O . ARG A 1 186 ? -2.410 -4.841 17.753 1.00 54.16 186 ARG A O 1
ATOM 1498 N N . VAL A 1 187 ? -0.602 -5.058 19.083 1.00 60.25 187 VAL A N 1
ATOM 1499 C CA . VAL A 1 187 ? 0.309 -5.538 18.039 1.00 60.25 187 VAL A CA 1
ATOM 1500 C C . VAL A 1 187 ? -0.016 -6.999 17.730 1.00 60.25 187 VAL A C 1
ATOM 1502 O O . VAL A 1 187 ? 0.007 -7.857 18.611 1.00 60.25 187 VAL A O 1
ATOM 1505 N N . VAL A 1 188 ? -0.317 -7.277 16.470 1.00 62.94 188 VAL A N 1
ATOM 1506 C CA . VAL A 1 188 ? -0.675 -8.596 15.957 1.00 62.94 188 VAL A CA 1
ATOM 1507 C C . VAL A 1 188 ? 0.555 -9.235 15.339 1.00 62.94 188 VAL A C 1
ATOM 1509 O O . VAL A 1 188 ? 1.353 -8.577 14.670 1.00 62.94 188 VAL A O 1
ATOM 1512 N N . VAL A 1 189 ? 0.718 -10.542 15.526 1.00 65.81 189 VAL A N 1
ATOM 1513 C CA . VAL A 1 189 ? 1.772 -11.272 14.821 1.00 65.81 189 VAL A CA 1
ATOM 1514 C C . VAL A 1 189 ? 1.406 -11.316 13.333 1.00 65.81 189 VAL A C 1
ATOM 1516 O O . VAL A 1 189 ? 0.271 -11.672 13.015 1.00 65.81 189 VAL A O 1
ATOM 1519 N N . PRO A 1 190 ? 2.337 -11.041 12.400 1.00 64.38 190 PRO A N 1
ATOM 1520 C CA . PRO A 1 190 ? 2.004 -10.996 10.976 1.00 64.38 190 PRO A CA 1
ATOM 1521 C C . PRO A 1 190 ? 1.408 -12.294 10.397 1.00 64.38 190 PRO A C 1
ATOM 1523 O O . PRO A 1 190 ? 0.755 -12.260 9.362 1.00 64.38 190 PRO A O 1
ATOM 1526 N N . ALA A 1 191 ? 1.573 -13.430 11.087 1.00 63.31 191 ALA A N 1
ATOM 1527 C CA . ALA A 1 191 ? 0.940 -14.711 10.760 1.00 63.31 191 ALA A CA 1
ATOM 1528 C C . ALA A 1 191 ? -0.599 -14.720 10.894 1.00 63.31 191 ALA A C 1
ATOM 1530 O O . ALA A 1 191 ? -1.236 -15.675 10.459 1.00 63.31 191 ALA A O 1
ATOM 1531 N N . MET A 1 192 ? -1.197 -13.699 11.515 1.00 69.31 192 MET A N 1
ATOM 1532 C CA . MET A 1 192 ? -2.654 -13.557 11.604 1.00 69.31 192 MET A CA 1
ATOM 1533 C C . MET A 1 192 ? -3.273 -12.912 10.362 1.00 69.31 192 MET A C 1
ATOM 1535 O O . MET A 1 192 ? -4.486 -13.004 10.208 1.00 69.31 192 MET A O 1
ATOM 1539 N N . LEU A 1 193 ? -2.460 -12.301 9.491 1.00 77.94 193 LEU A N 1
ATOM 1540 C CA . LEU A 1 193 ? -2.923 -11.768 8.215 1.00 77.94 193 LEU A CA 1
ATOM 1541 C C . LEU A 1 193 ? -3.291 -12.925 7.285 1.00 77.94 193 LEU A C 1
ATOM 1543 O O . LEU A 1 193 ? -2.481 -13.824 7.038 1.00 77.94 193 LEU A O 1
ATOM 1547 N N . LYS A 1 194 ? -4.510 -12.895 6.764 1.00 77.00 194 LYS A N 1
ATOM 1548 C CA . LYS A 1 194 ? -5.040 -13.868 5.816 1.00 77.00 194 LYS A CA 1
ATOM 1549 C C . LYS A 1 194 ? -5.333 -13.194 4.485 1.00 77.00 194 LYS A C 1
ATOM 1551 O O . LYS A 1 194 ? -5.488 -11.979 4.379 1.00 77.00 194 LYS A O 1
ATOM 1556 N N . ARG A 1 195 ? -5.412 -14.021 3.446 1.00 82.44 195 ARG A N 1
ATOM 1557 C CA . ARG A 1 195 ? -5.966 -13.598 2.162 1.00 82.44 195 ARG A CA 1
ATOM 1558 C C . ARG A 1 195 ? -7.386 -13.066 2.378 1.00 82.44 195 ARG A C 1
ATOM 1560 O O . ARG A 1 195 ? -8.127 -13.632 3.172 1.00 82.44 195 ARG A O 1
ATOM 1567 N N . ASN A 1 196 ? -7.708 -12.014 1.643 1.00 79.81 196 ASN A N 1
ATOM 1568 C CA . ASN A 1 196 ? -8.928 -11.215 1.614 1.00 79.81 196 ASN A CA 1
ATOM 1569 C C . ASN A 1 196 ? -9.216 -10.350 2.857 1.00 79.81 196 ASN A C 1
ATOM 1571 O O . ASN A 1 196 ? -10.250 -9.677 2.928 1.00 79.81 196 ASN A O 1
ATOM 1575 N N . ASP A 1 197 ? -8.286 -10.292 3.813 1.00 81.31 197 ASP A N 1
ATOM 1576 C CA . ASP A 1 197 ? -8.393 -9.355 4.928 1.00 81.31 197 ASP A CA 1
ATOM 1577 C C . ASP A 1 197 ? -8.436 -7.911 4.413 1.00 81.31 197 ASP A C 1
ATOM 1579 O O . ASP A 1 197 ? -7.635 -7.511 3.563 1.00 81.31 197 ASP A O 1
ATOM 1583 N N . LEU A 1 198 ? -9.354 -7.114 4.958 1.00 82.50 198 LEU A N 1
ATOM 1584 C CA . LEU A 1 198 ? -9.411 -5.682 4.687 1.00 82.50 198 LEU A CA 1
ATOM 1585 C C . LEU A 1 198 ? -8.454 -4.969 5.635 1.00 82.50 198 LEU A C 1
ATOM 1587 O O . LEU A 1 198 ? -8.570 -5.095 6.858 1.00 82.50 198 LEU A O 1
ATOM 1591 N N . VAL A 1 199 ? -7.536 -4.188 5.078 1.00 86.81 199 VAL A N 1
ATOM 1592 C CA . VAL A 1 199 ? -6.512 -3.478 5.840 1.00 86.81 199 VAL A CA 1
ATOM 1593 C C . VAL A 1 199 ? -6.390 -2.020 5.408 1.00 86.81 199 VAL A C 1
ATOM 1595 O O . VAL A 1 199 ? -6.724 -1.632 4.288 1.00 86.81 199 VAL A O 1
ATOM 1598 N N . ILE A 1 200 ? -5.859 -1.203 6.313 1.00 88.94 200 ILE A N 1
ATOM 1599 C CA . ILE A 1 200 ? -5.302 0.110 5.992 1.00 88.94 200 ILE A CA 1
ATOM 1600 C C . ILE A 1 200 ? -3.787 -0.002 6.121 1.00 88.94 200 ILE A C 1
ATOM 1602 O O . ILE A 1 200 ? -3.277 -0.275 7.208 1.00 88.94 200 ILE A O 1
ATOM 1606 N N . ALA A 1 201 ? -3.077 0.209 5.020 1.00 91.94 201 ALA A N 1
ATOM 1607 C CA . ALA A 1 201 ? -1.626 0.218 4.967 1.00 91.94 201 ALA A CA 1
ATOM 1608 C C . ALA A 1 201 ? -1.096 1.653 4.954 1.00 91.94 201 ALA A C 1
ATOM 1610 O O . ALA A 1 201 ? -1.501 2.462 4.118 1.00 91.94 201 ALA A O 1
ATOM 1611 N N . THR A 1 202 ? -0.145 1.955 5.835 1.00 93.06 202 THR A N 1
ATOM 1612 C CA . THR A 1 202 ? 0.665 3.174 5.747 1.00 93.06 202 THR A CA 1
ATOM 1613 C C . THR A 1 202 ? 2.000 2.822 5.109 1.00 93.06 202 THR A C 1
ATOM 1615 O O . THR A 1 202 ? 2.754 1.992 5.625 1.00 93.06 202 THR A O 1
ATOM 1618 N N . CYS A 1 203 ? 2.284 3.456 3.978 1.00 94.00 203 CYS A N 1
ATOM 1619 C CA . CYS A 1 203 ? 3.411 3.160 3.108 1.00 94.00 203 CYS A CA 1
ATOM 1620 C C . CYS A 1 203 ? 4.228 4.417 2.803 1.00 94.00 203 CYS A C 1
ATOM 1622 O O . CYS A 1 203 ? 3.724 5.533 2.896 1.00 94.00 203 CYS A O 1
ATOM 1624 N N . HIS A 1 204 ? 5.472 4.236 2.365 1.00 93.81 204 HIS A N 1
ATOM 1625 C CA . HIS A 1 204 ? 6.271 5.285 1.724 1.00 93.81 204 HIS A CA 1
ATOM 1626 C C . HIS A 1 204 ? 6.617 4.867 0.298 1.00 93.81 204 HIS A C 1
ATOM 1628 O O . HIS A 1 204 ? 6.938 3.703 0.069 1.00 93.81 204 HIS A O 1
ATOM 1634 N N . LEU A 1 205 ? 6.603 5.813 -0.641 1.00 93.25 205 LEU A N 1
ATOM 1635 C CA . LEU A 1 205 ? 7.061 5.563 -2.005 1.00 93.25 205 LEU A CA 1
ATOM 1636 C C . LEU A 1 205 ? 8.577 5.723 -2.084 1.00 93.25 205 LEU A C 1
ATOM 1638 O O . LEU A 1 205 ? 9.129 6.750 -1.673 1.00 93.25 205 LEU A O 1
ATOM 1642 N N . ARG A 1 206 ? 9.242 4.714 -2.633 1.00 92.12 206 ARG A N 1
ATOM 1643 C CA . ARG A 1 206 ? 10.678 4.717 -2.876 1.00 92.12 206 ARG A CA 1
ATOM 1644 C C . ARG A 1 206 ? 10.950 4.524 -4.362 1.00 92.12 206 ARG A C 1
ATOM 1646 O O . ARG A 1 206 ? 10.194 3.888 -5.087 1.00 92.12 206 ARG A O 1
ATOM 1653 N N . LEU A 1 207 ? 12.019 5.175 -4.796 1.00 90.31 207 LEU A N 1
ATOM 1654 C CA . LEU A 1 207 ? 12.588 5.108 -6.129 1.00 90.31 207 LEU A CA 1
ATOM 1655 C C . LEU A 1 207 ? 13.907 4.348 -6.051 1.00 90.31 207 LEU A C 1
ATOM 1657 O O . LEU A 1 207 ? 14.786 4.707 -5.266 1.00 90.31 207 LEU A O 1
ATOM 1661 N N . HIS A 1 208 ? 14.040 3.365 -6.927 1.00 87.25 208 HIS A N 1
ATOM 1662 C CA . HIS A 1 208 ? 15.258 2.635 -7.217 1.00 87.25 208 HIS A CA 1
ATOM 1663 C C . HIS A 1 208 ? 15.751 3.033 -8.611 1.00 87.25 208 HIS A C 1
ATOM 1665 O O . HIS A 1 208 ? 15.218 2.617 -9.642 1.00 87.25 208 HIS A O 1
ATOM 1671 N N . ALA A 1 209 ? 16.778 3.871 -8.641 1.00 80.38 209 ALA A N 1
ATOM 1672 C CA . ALA A 1 209 ? 17.502 4.264 -9.834 1.00 80.38 209 ALA A CA 1
ATOM 1673 C C . ALA A 1 209 ? 18.744 3.371 -9.980 1.00 80.38 209 ALA A C 1
ATOM 1675 O O . ALA A 1 209 ? 19.790 3.644 -9.385 1.00 80.38 209 ALA A O 1
ATOM 1676 N N . ASP A 1 210 ? 18.645 2.294 -10.766 1.00 73.75 210 ASP A N 1
ATOM 1677 C CA . ASP A 1 210 ? 19.829 1.533 -11.172 1.00 73.75 210 ASP A CA 1
ATOM 1678 C C . ASP A 1 210 ? 20.459 2.179 -12.420 1.00 73.75 210 ASP A C 1
ATOM 1680 O O . ASP A 1 210 ? 19.873 2.153 -13.501 1.00 73.75 210 ASP A O 1
ATOM 1684 N N . PRO A 1 211 ? 21.669 2.760 -12.325 1.00 64.12 211 PRO A N 1
ATOM 1685 C CA . PRO A 1 211 ? 22.334 3.353 -13.480 1.00 64.12 211 PRO A CA 1
ATOM 1686 C C . PRO A 1 211 ? 22.863 2.320 -14.492 1.00 64.12 211 PRO A C 1
ATOM 1688 O O . PRO A 1 211 ? 23.390 2.728 -15.526 1.00 64.12 211 PRO A O 1
ATOM 1691 N N . ARG A 1 212 ? 22.822 1.010 -14.199 1.00 66.50 212 ARG A N 1
ATOM 1692 C CA . ARG A 1 212 ? 23.471 -0.028 -15.020 1.00 66.50 212 ARG A CA 1
ATOM 1693 C C . ARG A 1 212 ? 22.532 -0.846 -15.898 1.00 66.50 212 ARG A C 1
ATOM 1695 O O . ARG A 1 212 ? 23.023 -1.362 -16.894 1.00 66.50 212 ARG A O 1
ATOM 1702 N N . ASN A 1 213 ? 21.254 -0.998 -15.561 1.00 57.47 213 ASN A N 1
ATOM 1703 C CA . ASN A 1 213 ? 20.265 -1.706 -16.380 1.00 57.47 213 ASN A CA 1
ATOM 1704 C C . ASN A 1 213 ? 18.851 -1.444 -15.854 1.00 57.47 213 ASN A C 1
ATOM 1706 O O . ASN A 1 213 ? 18.663 -1.390 -14.644 1.00 57.47 213 ASN A O 1
ATOM 1710 N N . SER A 1 214 ? 17.877 -1.389 -16.772 1.00 62.44 214 SER A N 1
ATOM 1711 C CA . SER A 1 214 ? 16.445 -1.103 -16.554 1.00 62.44 214 SER A CA 1
ATOM 1712 C C . SER A 1 214 ? 16.166 0.297 -15.989 1.00 62.44 214 SER A C 1
ATOM 1714 O O . SER A 1 214 ? 16.920 0.811 -15.176 1.00 62.44 214 SER A O 1
ATOM 1716 N N . GLY A 1 215 ? 15.135 0.974 -16.501 1.00 70.62 215 GLY A N 1
ATOM 1717 C CA . GLY A 1 215 ? 14.768 2.328 -16.074 1.00 70.62 215 GLY A CA 1
ATOM 1718 C C . GLY A 1 215 ? 14.465 2.439 -14.569 1.00 70.62 215 GLY A C 1
ATOM 1719 O O . GLY A 1 215 ? 14.562 1.454 -13.836 1.00 70.62 215 GLY A O 1
ATOM 1720 N N . PRO A 1 216 ? 14.089 3.634 -14.081 1.00 80.62 216 PRO A N 1
ATOM 1721 C CA . PRO A 1 216 ? 13.698 3.792 -12.684 1.00 80.62 216 PRO A CA 1
ATOM 1722 C C . PRO A 1 216 ? 12.591 2.796 -12.323 1.00 80.62 216 PRO A C 1
ATOM 1724 O O . PRO A 1 216 ? 11.622 2.652 -13.067 1.00 80.62 216 PRO A O 1
ATOM 1727 N N . SER A 1 217 ? 12.738 2.131 -11.180 1.00 86.50 217 SER A N 1
ATOM 1728 C CA . SER A 1 217 ? 11.690 1.293 -10.595 1.00 86.50 217 SER A CA 1
ATOM 1729 C C . SER A 1 217 ? 11.214 1.896 -9.280 1.00 86.50 217 SER A C 1
ATOM 1731 O O . SER A 1 217 ? 11.936 2.654 -8.628 1.00 86.50 217 SER A O 1
ATOM 1733 N N . TYR A 1 218 ? 9.976 1.590 -8.915 1.00 89.06 218 TYR A N 1
ATOM 1734 C CA . TYR A 1 218 ? 9.315 2.151 -7.747 1.00 89.06 218 TYR A CA 1
ATOM 1735 C C . TYR A 1 218 ? 8.771 1.027 -6.875 1.00 89.06 218 TYR A C 1
ATOM 1737 O O . TYR A 1 218 ? 8.289 0.018 -7.387 1.00 89.06 218 TYR A O 1
ATOM 1745 N N . ASP A 1 219 ? 8.812 1.216 -5.562 1.00 90.88 219 ASP A N 1
ATOM 1746 C CA . ASP A 1 219 ? 8.179 0.319 -4.606 1.00 90.88 219 ASP A CA 1
ATOM 1747 C C . ASP A 1 219 ? 7.462 1.102 -3.499 1.00 90.88 219 ASP A C 1
ATOM 1749 O O . ASP A 1 219 ? 7.869 2.192 -3.081 1.00 90.88 219 ASP A O 1
ATOM 1753 N N . LEU A 1 220 ? 6.346 0.542 -3.027 1.00 93.75 220 LEU A N 1
ATOM 1754 C CA . LEU A 1 220 ? 5.639 1.032 -1.850 1.00 93.75 220 LEU A CA 1
ATOM 1755 C C . LEU A 1 220 ? 6.065 0.221 -0.641 1.00 93.75 220 LEU A C 1
ATOM 1757 O O . LEU A 1 220 ? 5.818 -0.976 -0.558 1.00 93.75 220 LEU A O 1
ATOM 1761 N N . VAL A 1 221 ? 6.671 0.899 0.318 1.00 92.44 221 VAL A N 1
ATOM 1762 C CA . VAL A 1 221 ? 7.275 0.266 1.483 1.00 92.44 221 VAL A CA 1
ATOM 1763 C C . VAL A 1 221 ? 6.308 0.387 2.632 1.00 92.44 221 VAL A C 1
ATOM 1765 O O . VAL A 1 221 ? 6.108 1.490 3.149 1.00 92.44 221 VAL A O 1
ATOM 1768 N N . VAL A 1 222 ? 5.721 -0.728 3.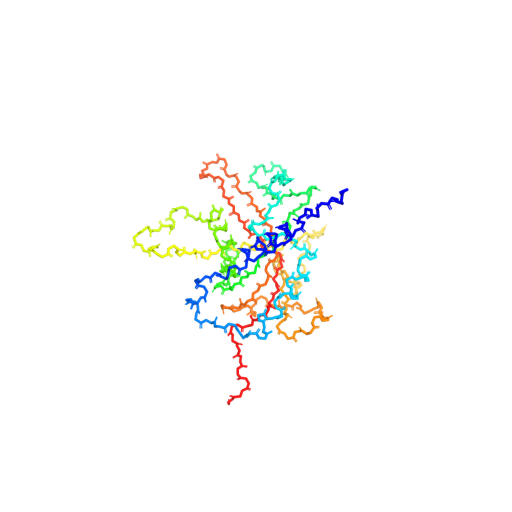045 1.00 92.00 222 VAL A N 1
ATOM 1769 C CA . VAL A 1 222 ? 4.758 -0.730 4.143 1.00 92.00 222 VAL A CA 1
ATOM 1770 C C . VAL A 1 222 ? 5.476 -0.586 5.487 1.00 92.00 222 VAL A C 1
ATOM 1772 O O . VAL A 1 222 ? 6.499 -1.221 5.746 1.00 92.00 222 VAL A O 1
ATOM 1775 N N . ARG A 1 223 ? 4.947 0.293 6.340 1.00 88.50 223 ARG A N 1
ATOM 1776 C CA . ARG A 1 223 ? 5.431 0.547 7.708 1.00 88.50 223 ARG A CA 1
ATOM 1777 C C . ARG A 1 223 ? 4.442 0.096 8.760 1.00 88.50 223 ARG A C 1
ATOM 1779 O O . ARG A 1 223 ? 4.834 -0.390 9.815 1.00 88.50 223 ARG A O 1
ATOM 1786 N N . GLU A 1 224 ? 3.166 0.250 8.450 1.00 88.25 224 GLU A N 1
ATOM 1787 C CA . GLU A 1 224 ? 2.079 -0.066 9.355 1.00 88.25 224 GLU A CA 1
ATOM 1788 C C . GLU A 1 224 ? 0.941 -0.720 8.577 1.00 88.25 224 GLU A C 1
ATOM 1790 O O . GLU A 1 224 ? 0.601 -0.279 7.478 1.00 88.25 224 GLU A O 1
ATOM 1795 N N . LEU A 1 225 ? 0.340 -1.748 9.170 1.00 87.06 225 LEU A N 1
ATOM 1796 C CA . LEU A 1 225 ? -0.923 -2.328 8.742 1.00 87.06 225 LEU A CA 1
ATOM 1797 C C . LEU A 1 225 ? -1.920 -2.274 9.885 1.00 87.06 225 LEU A C 1
ATOM 1799 O O . LEU A 1 225 ? -1.641 -2.708 10.999 1.00 87.06 225 LEU A O 1
ATOM 1803 N N . ARG A 1 226 ? -3.122 -1.798 9.592 1.00 83.69 226 ARG A N 1
ATOM 1804 C CA . ARG A 1 226 ? -4.263 -1.874 10.499 1.00 83.69 226 ARG A CA 1
ATOM 1805 C C . ARG A 1 226 ? -5.278 -2.820 9.892 1.00 83.69 226 ARG A C 1
ATOM 1807 O O . ARG A 1 226 ? -5.898 -2.489 8.884 1.00 83.69 226 ARG A O 1
ATOM 1814 N N . LEU A 1 227 ? -5.418 -3.992 10.494 1.00 80.38 227 LEU A N 1
ATOM 1815 C CA . LEU A 1 227 ? -6.429 -4.972 10.144 1.00 80.38 227 LEU A CA 1
ATOM 1816 C C . LEU A 1 227 ? -7.800 -4.432 10.544 1.00 80.38 227 LEU A C 1
ATOM 1818 O O . LEU A 1 227 ? -8.049 -4.142 11.712 1.00 80.38 227 LEU A O 1
ATOM 1822 N N . VAL A 1 228 ? -8.669 -4.266 9.555 1.00 73.94 228 VAL A N 1
ATOM 1823 C CA . VAL A 1 228 ? -10.050 -3.800 9.724 1.00 73.94 228 VAL A CA 1
ATOM 1824 C C . VAL A 1 228 ? -11.003 -4.982 9.788 1.00 73.94 228 VAL A C 1
ATOM 1826 O O . VAL A 1 228 ? -11.991 -4.948 10.519 1.00 73.94 228 VAL A O 1
ATOM 1829 N N . HIS A 1 229 ? -10.729 -6.017 8.995 1.00 69.88 229 HIS A N 1
ATOM 1830 C CA . HIS A 1 229 ? -11.569 -7.197 8.934 1.00 69.88 229 HIS A CA 1
ATOM 1831 C C . HIS A 1 229 ? -10.790 -8.440 8.534 1.00 69.88 229 HIS A C 1
ATOM 1833 O O . HIS A 1 229 ? -9.984 -8.385 7.609 1.00 69.88 229 HIS A O 1
ATOM 1839 N N . LEU A 1 230 ? -11.122 -9.564 9.169 1.00 61.69 230 LEU A N 1
ATOM 1840 C CA . LEU A 1 230 ? -10.670 -10.884 8.750 1.00 61.69 230 LEU A CA 1
ATOM 1841 C C . LEU A 1 230 ? -11.602 -11.436 7.667 1.00 61.69 230 LEU A C 1
ATOM 1843 O O . LEU A 1 230 ? -12.805 -11.513 7.899 1.00 61.69 230 LEU A O 1
ATOM 1847 N N . ALA A 1 231 ? -11.073 -11.879 6.528 1.00 55.22 231 ALA A N 1
ATOM 1848 C CA . ALA A 1 231 ? -11.839 -12.546 5.459 1.00 55.22 231 ALA A CA 1
ATOM 1849 C C . ALA A 1 231 ? -12.761 -13.658 5.985 1.00 55.22 231 ALA A C 1
ATOM 1851 O O . ALA A 1 231 ? -13.902 -13.845 5.563 1.00 55.22 231 ALA A O 1
ATOM 1852 N N . VAL A 1 232 ? -12.276 -14.364 7.008 1.00 52.81 232 VAL A N 1
ATOM 1853 C CA . VAL A 1 232 ? -13.073 -15.328 7.753 1.00 52.81 232 VAL A CA 1
ATOM 1854 C C . VAL A 1 232 ? -13.835 -14.585 8.843 1.00 52.81 232 VAL A C 1
ATOM 1856 O O . VAL A 1 232 ? -13.364 -14.457 9.975 1.00 52.81 232 VAL A O 1
ATOM 1859 N N . SER A 1 233 ? -15.056 -14.160 8.524 1.00 44.53 233 SER A N 1
ATOM 1860 C CA . SER A 1 233 ? -16.125 -14.187 9.519 1.00 44.53 233 SER A CA 1
ATOM 1861 C C . SER A 1 233 ? -16.203 -15.637 9.999 1.00 44.53 233 SER A C 1
ATOM 1863 O O . SER A 1 233 ? -16.831 -16.466 9.342 1.00 44.53 233 SER A O 1
ATOM 1865 N N . TYR A 1 234 ? -15.516 -16.001 11.086 1.00 42.06 234 TYR A N 1
ATOM 1866 C CA . TYR A 1 234 ? -15.939 -17.197 11.798 1.00 42.06 234 TYR A CA 1
ATOM 1867 C C . TYR A 1 234 ? -17.335 -16.861 12.303 1.00 42.06 234 TYR A C 1
ATOM 1869 O O . TYR A 1 234 ? -17.522 -16.047 13.204 1.00 42.06 234 TYR A O 1
ATOM 1877 N N . ILE A 1 235 ? -18.301 -17.430 11.591 1.00 36.81 235 ILE A N 1
ATOM 1878 C CA . ILE A 1 235 ? -19.599 -17.826 12.095 1.00 36.81 235 ILE A CA 1
ATOM 1879 C C . ILE A 1 235 ? -19.291 -18.608 13.379 1.00 36.81 235 ILE A C 1
ATOM 1881 O O . ILE A 1 235 ? -18.988 -19.798 13.338 1.00 36.81 235 ILE A O 1
ATOM 1885 N N . GLU A 1 236 ? -19.245 -17.919 14.517 1.00 32.34 236 GLU A N 1
ATOM 1886 C CA . GLU A 1 236 ? -19.530 -18.549 15.801 1.00 32.34 236 GLU A CA 1
ATOM 1887 C C . GLU A 1 236 ? -21.029 -18.833 15.781 1.00 32.34 236 GLU A C 1
ATOM 1889 O O . GLU A 1 236 ? -21.808 -17.979 16.174 1.00 32.34 236 GLU A O 1
ATOM 1894 N N . ASP A 1 237 ? -21.407 -19.948 15.153 1.00 33.41 237 ASP A N 1
ATOM 1895 C CA . ASP A 1 237 ? -22.672 -20.672 15.317 1.00 33.41 237 ASP A CA 1
ATOM 1896 C C . ASP A 1 237 ? -22.709 -21.825 14.295 1.00 33.41 237 ASP A C 1
ATOM 1898 O O . ASP A 1 237 ? -23.200 -21.655 13.177 1.00 33.41 237 ASP A O 1
ATOM 1902 N N . LEU A 1 238 ? -22.131 -22.976 14.673 1.00 33.81 238 LEU A N 1
ATOM 1903 C CA . LEU A 1 238 ? -22.581 -24.347 14.352 1.00 33.81 238 LEU A CA 1
ATOM 1904 C C . LEU A 1 238 ? -21.755 -25.388 15.125 1.00 33.81 238 LEU A C 1
ATOM 1906 O O . LEU A 1 238 ? -20.522 -25.452 14.917 1.00 33.81 238 LEU A O 1
#

pLDDT: mean 70.41, std 17.97, range [32.34, 94.0]

Foldseek 3Di:
DDDDDDPPPPPVVVVVVVVVLQPDFDPCVVVVVFDDDPVLVVCVVVVVVVVCVVAVAALLRDPVVQWDWDADPPPNFKTWTDHPPHFHWHKFWWFWADFAVPDVQGKTWTDGRTPSSLVSQCVAANDPVVDDCVPCVPVDRGTAIATWAFDDPPDPPPDDDPPVPDDRTLEFEAEPQPDPPDDPDDGDDSVQDDGGFTKMWTWIKMWGDDPPDDHIHIHTYTRYIYGSGDSDPPPPDD

Sequence (238 aa):
MPPTPHLTITSKMSQRMLEILHVLLNSQLTRTGEFYPADKLSSMDILHAAARVDAPYALSTLPLQEARWDFKYPSLRDAILSMNGKPIPIRLICVLENVAFNKNPPYIDVHPLYDNDAVTGNAILGDPAAFDPEFDYDREHHPIRLSIEPRVQEHADGSQRNSLNQSKYILDVFDNTQLRFEDRTRVVVPAMLKRNDLVIATCHLRLHADPRNSGPSYDLVVRELRLVHLAVSYIEDL

Organism: NCBI:txid1111947

Secondary structure (DSSP, 8-state):
-PPP---TTHHHHHHHHHHHHT--B-GGGGTTT-PPPHHHHHHHHHHHHHHHHH--EEGGG--TTT-EEEE-TT-TTEEEEEETTEEPPEEEEEEEEEEETTSSS-EEEEEESBHHHHHHHHHHH--TTT--TTT-TT---PPEEEEE-B-----TT------TTS-SBS-EEEE-TT-SS-----BPPGGG--TT-EEEEEEEEEEE--SSSSS-EEEEEEEEEEEEE-S-------